Protein AF-A0A7S2IWX9-F1 (afdb_monomer)

Secondary structure (DSSP, 8-state):
--SS----HHHHHHHHHHHHHTTT-SEEEHHHHHHHHHHTTPSPTT--HHHHHHHHHHHHHHTTSSB---STTTTTEEES-HHHHHHHHHTTSS-TT-----HHHHHHHHHHHHHHHH-HHHHHHHHTSS-EEEHHHHHHHT-SHHHHTTHHHHHHHHHHTTS-EEPTT-TTEEE-GGGS----S-S-PPTTPPP--TT------------------

Foldseek 3Di:
DPDDDDDDPLLVQLLVVLLVVVVPDFKDFLVVSLVSS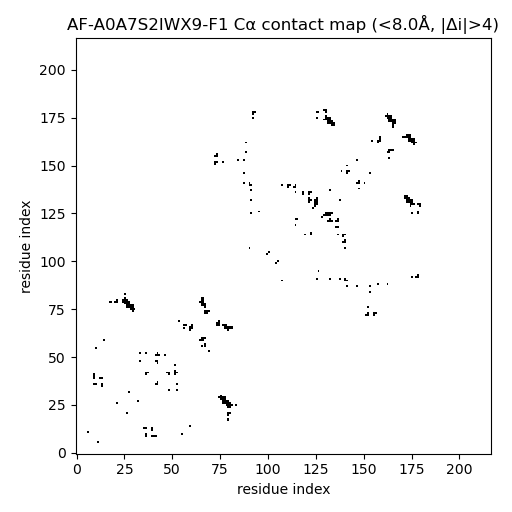VVSPDDDPPDDSVVVSVVSLVVCCVVVCWPADPDPQTNGMIGRHVVLLVLLLCLQQDQPPDPDDDPSVVLSVVLLVVCCVPPVPQSCCCAPNVVKHAQVSSCSSPVDPSCNVCVRNSVVVCCVVVQWDDDPPDPRITRGPSNPPPPPPPPDDPPPDDDPDVPDPPPDPDDDDDDPDDDDD

Sequence (217 aa):
PSMKQAVPLKWLRVHDELRARAQHANQVALEEVRELAMRHGLPHEGHTLDHELHAMLSFFHSLNAVLWYDTPALRHLVILNVQWVIDAATCFMRQFDLRQHSELYSRMATLDELAKRQHPAAWEALTRGTAILHSEVLDILWSADEFRHHKLELMGMMARFGLAIEVPLKPEEWLIPALLPASSIHSARPHGWPLHTADVPELRIFFFHTHLLLSHQ

Structure (mmCIF, N/CA/C/O backbone):
data_AF-A0A7S2IWX9-F1
#
_entry.id   AF-A0A7S2IWX9-F1
#
loop_
_atom_site.group_PDB
_atom_site.id
_atom_site.type_symbol
_atom_site.label_atom_id
_atom_site.label_alt_id
_atom_site.label_comp_id
_atom_site.label_asym_id
_atom_site.label_entity_id
_atom_site.label_seq_id
_atom_site.pdbx_PDB_ins_code
_atom_site.Cartn_x
_atom_site.Cartn_y
_atom_site.Cartn_z
_atom_site.occupancy
_atom_site.B_iso_or_equiv
_atom_site.auth_seq_id
_atom_site.auth_comp_id
_atom_site.auth_asym_id
_atom_site.auth_atom_id
_atom_site.pdbx_PDB_model_num
ATOM 1 N N . PRO A 1 1 ? 7.160 -10.253 23.501 1.00 47.94 1 PRO A N 1
ATOM 2 C CA . PRO A 1 1 ? 6.632 -10.245 24.888 1.00 47.94 1 PRO A CA 1
ATOM 3 C C . PRO A 1 1 ? 5.173 -9.742 24.917 1.00 47.94 1 PRO A C 1
ATOM 5 O O . PRO A 1 1 ? 4.955 -8.540 24.941 1.00 47.94 1 PRO A O 1
ATOM 8 N N . SER A 1 2 ? 4.177 -10.636 24.836 1.00 54.59 2 SER A N 1
ATOM 9 C CA . SER A 1 2 ? 2.748 -10.250 24.792 1.00 54.59 2 SER A CA 1
ATOM 10 C C . SER A 1 2 ? 1.836 -11.372 25.311 1.00 54.59 2 SER A C 1
ATOM 12 O O . SER A 1 2 ? 1.049 -11.956 24.580 1.00 54.59 2 SER A O 1
ATOM 14 N N . MET A 1 3 ? 1.997 -11.767 26.574 1.00 56.06 3 MET A N 1
ATOM 15 C CA . MET A 1 3 ? 1.122 -12.786 27.188 1.00 56.06 3 MET A CA 1
ATOM 16 C C . MET A 1 3 ? 0.551 -12.361 28.548 1.00 56.06 3 MET A C 1
ATOM 18 O O . MET A 1 3 ? -0.079 -13.164 29.224 1.00 56.06 3 MET A O 1
ATOM 22 N N . LYS A 1 4 ? 0.771 -11.106 28.974 1.00 62.78 4 LYS A N 1
ATOM 23 C CA . LYS A 1 4 ? 0.352 -10.608 30.301 1.00 62.78 4 LYS A CA 1
ATOM 24 C C . LYS A 1 4 ? -0.289 -9.213 30.302 1.00 62.78 4 LYS A C 1
ATOM 26 O O . LYS A 1 4 ? -0.531 -8.676 31.377 1.00 62.78 4 LYS A O 1
ATOM 31 N N . GLN A 1 5 ? -0.540 -8.603 29.144 1.00 68.56 5 GLN A N 1
ATOM 32 C CA . GLN A 1 5 ? -1.207 -7.298 29.098 1.00 68.56 5 GLN A CA 1
ATOM 33 C C . GLN A 1 5 ? -2.724 -7.478 29.079 1.00 68.56 5 GLN A C 1
ATOM 35 O O . GLN A 1 5 ? -3.258 -8.203 28.243 1.00 68.56 5 GLN A O 1
ATOM 40 N N . ALA A 1 6 ? -3.409 -6.808 30.005 1.00 77.19 6 ALA A N 1
ATOM 41 C CA . ALA A 1 6 ? -4.856 -6.681 29.966 1.00 77.19 6 ALA A CA 1
ATOM 42 C C . ALA A 1 6 ? -5.232 -5.775 28.786 1.00 77.19 6 ALA A C 1
ATOM 44 O O . ALA A 1 6 ? -4.877 -4.597 28.771 1.00 77.19 6 ALA A O 1
ATOM 45 N N . VAL A 1 7 ? -5.916 -6.337 27.789 1.00 83.56 7 VAL A N 1
ATOM 46 C CA . VAL A 1 7 ? -6.407 -5.591 26.624 1.00 83.56 7 VAL A CA 1
ATOM 47 C C . VAL A 1 7 ? -7.852 -5.166 26.889 1.00 83.56 7 VAL A C 1
ATOM 49 O O . VAL A 1 7 ? -8.657 -6.015 27.286 1.00 83.56 7 VAL A O 1
ATOM 52 N N . PRO A 1 8 ? -8.221 -3.889 26.678 1.00 89.25 8 PRO A N 1
ATOM 53 C CA . PRO A 1 8 ? -9.601 -3.448 26.840 1.00 89.25 8 PRO A CA 1
ATOM 54 C C . PRO A 1 8 ? -10.572 -4.255 25.967 1.00 89.25 8 PRO A C 1
ATOM 56 O O . PRO A 1 8 ? -10.359 -4.420 24.766 1.00 89.25 8 PRO A O 1
ATOM 59 N N . LEU A 1 9 ? -11.689 -4.712 26.545 1.00 89.50 9 LEU A N 1
ATOM 60 C CA . LEU A 1 9 ? -12.679 -5.527 25.825 1.00 89.50 9 LEU A CA 1
ATOM 61 C C . LEU A 1 9 ? -13.234 -4.812 24.580 1.00 89.50 9 LEU A C 1
ATOM 63 O O . LEU A 1 9 ? -13.502 -5.452 23.566 1.00 89.50 9 LEU A O 1
ATOM 67 N N . LYS A 1 10 ? -13.383 -3.480 24.634 1.00 93.31 10 LYS A N 1
ATOM 68 C CA . LYS A 1 10 ? -13.842 -2.685 23.485 1.00 93.31 10 LYS A CA 1
ATOM 69 C C . LYS A 1 10 ? -12.866 -2.759 22.308 1.00 93.31 10 LYS A C 1
ATOM 71 O O . LYS A 1 10 ? -13.317 -2.814 21.171 1.00 93.31 10 LYS A O 1
ATOM 76 N N . TRP A 1 11 ? -11.557 -2.830 22.570 1.00 95.44 11 TRP A N 1
ATOM 77 C CA . TRP A 1 11 ? -10.548 -2.983 21.518 1.00 95.44 11 TRP A CA 1
ATOM 78 C C . TRP A 1 11 ? -10.679 -4.347 20.846 1.00 95.44 11 TRP A C 1
ATOM 80 O O . TRP A 1 11 ? -10.676 -4.426 19.624 1.00 95.44 11 TRP A O 1
ATOM 90 N N . LEU A 1 12 ? -10.882 -5.414 21.625 1.00 93.88 12 LEU A N 1
ATOM 91 C CA . LEU A 1 12 ? -11.080 -6.758 21.070 1.00 93.88 12 LEU A CA 1
ATOM 92 C C . LEU A 1 12 ? -12.282 -6.815 20.117 1.00 93.88 12 LEU A C 1
ATOM 94 O O . LEU A 1 12 ? -12.167 -7.393 19.043 1.00 93.88 12 LEU A O 1
ATOM 98 N N . ARG A 1 13 ? -13.390 -6.136 20.449 1.00 95.50 13 ARG A N 1
ATOM 99 C CA . ARG A 1 13 ? -14.567 -6.042 19.564 1.00 95.50 13 ARG A CA 1
ATOM 100 C C . ARG A 1 13 ? -14.253 -5.351 18.237 1.00 95.50 13 ARG A C 1
ATOM 102 O O . ARG A 1 13 ? -14.653 -5.846 17.190 1.00 95.50 13 ARG A O 1
ATOM 109 N N . VAL A 1 14 ? -13.517 -4.237 18.277 1.00 96.94 14 VAL A N 1
ATOM 110 C CA . VAL A 1 14 ? -13.063 -3.548 17.057 1.00 96.94 14 VAL A CA 1
ATOM 111 C C . VAL A 1 14 ? -12.169 -4.467 16.228 1.00 96.94 14 VAL A C 1
ATOM 113 O O . VAL A 1 14 ? -12.354 -4.581 15.022 1.00 96.94 14 VAL A O 1
ATOM 116 N N . HIS A 1 15 ? -11.224 -5.150 16.869 1.00 96.00 15 HIS A N 1
ATOM 117 C CA . HIS A 1 15 ? -10.331 -6.089 16.202 1.00 96.00 15 HIS A CA 1
ATOM 118 C C . HIS A 1 15 ? -11.081 -7.253 15.541 1.00 96.00 15 HIS A C 1
ATOM 120 O O . HIS A 1 15 ? -10.743 -7.617 14.417 1.00 96.00 15 HIS A O 1
ATOM 126 N N . ASP A 1 16 ? -12.096 -7.819 16.195 1.00 95.56 16 ASP A N 1
ATOM 127 C CA . ASP A 1 16 ? -12.880 -8.914 15.620 1.00 95.56 16 ASP A CA 1
ATOM 128 C C . ASP A 1 16 ? -13.621 -8.464 14.352 1.00 95.56 16 ASP A C 1
ATOM 130 O O . ASP A 1 16 ? -13.639 -9.195 13.360 1.00 95.56 16 ASP A O 1
ATOM 134 N N . GLU A 1 17 ? -14.143 -7.233 14.325 1.00 96.31 17 GLU A N 1
ATOM 135 C CA . GLU A 1 17 ? -14.738 -6.673 13.109 1.00 96.31 17 GLU A CA 1
ATOM 136 C C . GLU A 1 17 ? -13.686 -6.362 12.032 1.00 96.31 17 GLU A C 1
ATOM 138 O O . GLU A 1 17 ? -13.899 -6.677 10.862 1.00 96.31 17 GLU A O 1
ATOM 143 N N . LEU A 1 18 ? -12.528 -5.796 12.390 1.00 96.81 18 LEU A N 1
ATOM 144 C CA . LEU A 1 18 ? -11.438 -5.580 11.428 1.00 96.81 18 LEU A CA 1
ATOM 145 C C . LEU A 1 18 ? -10.970 -6.905 10.812 1.00 96.81 18 LEU A C 1
ATOM 147 O O . LEU A 1 18 ? -10.757 -6.982 9.604 1.00 96.81 18 LEU A O 1
ATOM 151 N N . ARG A 1 19 ? -10.888 -7.971 11.613 1.00 95.44 19 ARG A N 1
ATOM 152 C CA . ARG A 1 19 ? -10.578 -9.324 11.140 1.00 95.44 19 ARG A CA 1
ATOM 153 C C . ARG A 1 19 ? -11.658 -9.864 10.204 1.00 95.44 19 ARG A C 1
ATOM 155 O O . ARG A 1 19 ? -11.318 -10.487 9.203 1.00 95.44 19 ARG A O 1
ATOM 162 N N . ALA A 1 20 ? -12.936 -9.640 10.504 1.00 95.81 20 ALA A N 1
ATOM 163 C CA . ALA A 1 20 ? -14.023 -10.029 9.610 1.00 95.81 20 ALA A CA 1
ATOM 164 C C . ALA A 1 20 ? -13.942 -9.272 8.272 1.00 95.81 20 ALA A C 1
ATOM 166 O O . ALA A 1 20 ? -14.043 -9.880 7.210 1.00 95.81 20 ALA A O 1
ATOM 167 N N . ARG A 1 21 ? -13.660 -7.962 8.302 1.00 95.62 21 ARG A N 1
ATOM 168 C CA . ARG A 1 21 ? -13.452 -7.149 7.091 1.00 95.62 21 ARG A CA 1
ATOM 169 C C . ARG A 1 21 ? -12.249 -7.609 6.269 1.00 95.62 21 ARG A C 1
ATOM 171 O O . ARG A 1 21 ? -12.329 -7.606 5.043 1.00 95.62 21 ARG A O 1
ATOM 178 N N . ALA A 1 22 ? -11.178 -8.065 6.920 1.00 94.38 22 ALA A N 1
ATOM 179 C CA . ALA A 1 22 ? -9.974 -8.571 6.258 1.00 94.38 22 ALA A CA 1
ATOM 180 C C . ALA A 1 22 ? -10.241 -9.770 5.324 1.00 94.38 22 ALA A C 1
ATOM 182 O O . ALA A 1 22 ? -9.420 -10.072 4.463 1.00 94.38 22 ALA A O 1
ATOM 183 N N . GLN A 1 23 ? -11.391 -10.446 5.459 1.00 93.50 23 GLN A N 1
ATOM 184 C CA . GLN A 1 23 ? -11.802 -11.526 4.555 1.00 93.50 23 GLN A CA 1
ATOM 185 C C . GLN A 1 23 ? -12.180 -11.029 3.151 1.00 93.50 23 GLN A C 1
ATOM 187 O O . GLN A 1 23 ? -12.185 -11.816 2.205 1.00 93.50 23 GLN A O 1
ATOM 192 N N . HIS A 1 24 ? -12.513 -9.743 3.009 1.00 93.62 24 HIS A N 1
ATOM 193 C CA . HIS A 1 24 ? -13.033 -9.163 1.765 1.00 93.62 24 HIS A CA 1
ATOM 194 C C . HIS A 1 24 ? -12.360 -7.846 1.364 1.00 93.62 24 HIS A C 1
ATOM 196 O O . HIS A 1 24 ? -12.576 -7.369 0.253 1.00 93.62 24 HIS A O 1
ATOM 202 N N . ALA A 1 25 ? -11.553 -7.255 2.244 1.00 94.25 25 ALA A N 1
ATOM 203 C CA . ALA A 1 25 ? -10.844 -6.011 1.997 1.00 94.25 25 ALA A CA 1
ATOM 204 C C . ALA A 1 25 ? -9.397 -6.108 2.485 1.00 94.25 25 ALA A C 1
ATOM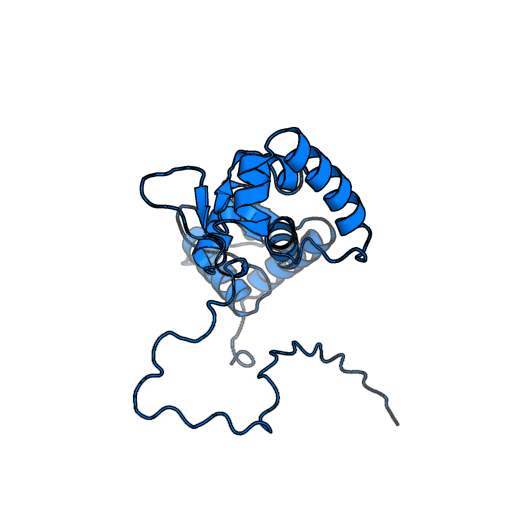 206 O O . ALA A 1 25 ? -9.120 -6.614 3.571 1.00 94.25 25 ALA A O 1
ATOM 207 N N . ASN A 1 26 ? -8.469 -5.567 1.696 1.00 95.75 26 ASN A N 1
ATOM 208 C CA . ASN A 1 26 ? -7.052 -5.537 2.059 1.00 95.75 26 ASN A CA 1
ATOM 209 C C . ASN A 1 26 ? -6.695 -4.364 2.981 1.00 95.75 26 ASN A C 1
ATOM 211 O O . ASN A 1 26 ? -5.699 -4.419 3.703 1.00 95.75 26 ASN A O 1
ATOM 215 N N . GLN A 1 27 ? -7.504 -3.309 2.959 1.00 95.81 27 GLN A N 1
ATOM 216 C CA . GLN A 1 27 ? -7.296 -2.067 3.691 1.00 95.81 27 GLN A CA 1
ATOM 217 C C . GLN A 1 27 ? -8.644 -1.432 4.043 1.00 95.81 27 GLN A C 1
ATOM 219 O O . GLN A 1 27 ? -9.659 -1.766 3.430 1.00 95.81 27 GLN A O 1
ATOM 224 N N . VAL A 1 28 ? -8.632 -0.521 5.010 1.00 96.69 28 VAL A N 1
ATOM 225 C CA . VAL A 1 28 ? -9.738 0.396 5.314 1.00 96.69 28 VAL A CA 1
ATOM 226 C C . VAL A 1 28 ? -9.197 1.796 5.594 1.00 96.69 28 VAL A C 1
ATOM 228 O O . VAL A 1 28 ? -8.060 1.958 6.059 1.00 96.69 28 VAL A O 1
ATOM 231 N N . ALA A 1 29 ? -10.026 2.815 5.373 1.00 96.62 29 ALA A N 1
ATOM 232 C CA . ALA A 1 29 ? -9.681 4.169 5.777 1.00 96.62 29 ALA A CA 1
ATOM 233 C C . ALA A 1 29 ? -9.683 4.299 7.309 1.00 96.62 29 ALA A C 1
ATOM 235 O O . ALA A 1 29 ? -10.501 3.693 8.006 1.00 96.62 29 ALA A O 1
ATOM 236 N N . LEU A 1 30 ? -8.805 5.148 7.851 1.00 97.06 30 LEU A N 1
ATOM 237 C CA . LEU A 1 30 ? -8.751 5.435 9.290 1.00 97.06 30 LEU A CA 1
ATOM 238 C C . LEU A 1 30 ? -10.105 5.923 9.827 1.00 97.06 30 LEU A C 1
ATOM 240 O O . LEU A 1 30 ? -10.478 5.584 10.949 1.00 97.06 30 LEU A O 1
ATOM 244 N N . GLU A 1 31 ? -10.847 6.688 9.027 1.00 97.25 31 GLU A N 1
ATOM 245 C CA . GLU A 1 31 ? -12.158 7.209 9.419 1.00 97.25 31 GLU A CA 1
ATOM 246 C C . GLU A 1 31 ? -13.196 6.092 9.594 1.00 97.25 31 GLU A C 1
ATOM 248 O O . GLU A 1 31 ? -13.962 6.103 10.552 1.00 97.25 31 GLU A O 1
ATOM 253 N N . GLU A 1 32 ? -13.149 5.040 8.775 1.00 97.12 32 GLU A N 1
ATOM 254 C CA . GLU A 1 32 ? -14.009 3.870 8.974 1.00 97.12 32 GLU A CA 1
ATOM 255 C C . GLU A 1 32 ? -13.666 3.131 10.274 1.00 97.12 32 GLU A C 1
ATOM 257 O O . GLU A 1 32 ? -14.551 2.621 10.969 1.00 97.12 32 GLU A O 1
ATOM 262 N N . VAL A 1 33 ? -12.376 3.078 10.634 1.00 97.56 33 VAL A N 1
AT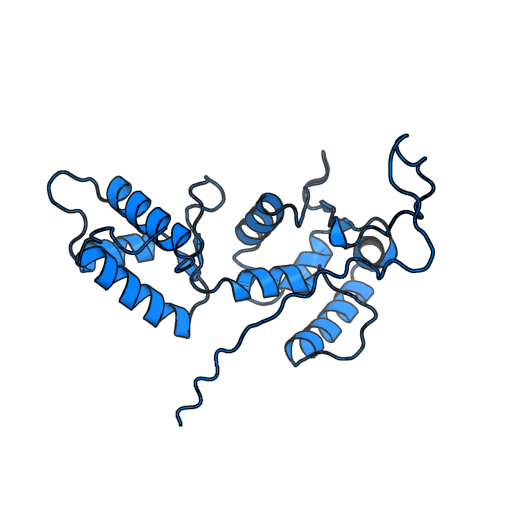OM 263 C CA . VAL A 1 33 ? -11.945 2.511 11.919 1.00 97.56 33 VAL A CA 1
ATOM 264 C C . VAL A 1 33 ? -12.417 3.383 13.079 1.00 97.56 33 VAL A C 1
ATOM 266 O O . VAL A 1 33 ? -12.849 2.851 14.102 1.00 97.56 33 VAL A O 1
ATOM 269 N N . ARG A 1 34 ? -12.388 4.711 12.923 1.00 97.75 34 ARG A N 1
ATOM 270 C CA . ARG A 1 34 ? -12.929 5.659 13.903 1.00 97.75 34 ARG A CA 1
ATOM 271 C C . ARG A 1 34 ? -14.421 5.421 14.132 1.00 97.75 34 ARG A C 1
ATOM 273 O O . ARG A 1 34 ? -14.840 5.270 15.279 1.00 97.75 34 ARG A O 1
ATOM 280 N N . GLU A 1 35 ? -15.212 5.336 13.068 1.00 97.44 35 GLU A N 1
ATOM 281 C CA . GLU A 1 35 ? -16.650 5.064 13.152 1.00 97.44 35 GLU A CA 1
ATOM 282 C C . GLU A 1 35 ? -16.931 3.709 13.816 1.00 97.44 35 GLU A C 1
ATOM 284 O O . GLU A 1 35 ? -17.774 3.598 14.709 1.00 97.44 35 GLU A O 1
ATOM 289 N N . LEU A 1 36 ? -16.189 2.665 13.433 1.00 96.69 36 LEU A N 1
ATOM 290 C CA . LEU A 1 36 ? -16.260 1.342 14.053 1.00 96.69 36 LEU A CA 1
ATOM 291 C C . LEU A 1 36 ? -15.934 1.391 15.554 1.00 96.69 36 LEU A C 1
ATOM 293 O O . LEU A 1 36 ? -16.658 0.811 16.365 1.00 96.69 36 LEU A O 1
ATOM 297 N N . ALA A 1 37 ? -14.875 2.103 15.933 1.00 96.44 37 ALA A N 1
ATOM 298 C CA . ALA A 1 37 ? -14.473 2.282 17.321 1.00 96.44 37 ALA A CA 1
ATOM 299 C C . ALA A 1 37 ? -15.585 2.947 18.146 1.00 96.44 37 ALA A C 1
ATOM 301 O O . ALA A 1 37 ? -15.940 2.453 19.223 1.00 96.44 37 ALA A O 1
ATOM 302 N N . MET A 1 38 ? -16.196 4.007 17.612 1.00 96.50 38 MET A N 1
ATOM 303 C CA . MET A 1 38 ? -17.331 4.685 18.242 1.00 96.50 38 MET A CA 1
ATOM 304 C C . MET A 1 38 ? -18.535 3.752 18.409 1.00 96.50 38 MET A C 1
ATOM 306 O O . MET A 1 38 ? -19.120 3.703 19.492 1.00 96.50 38 MET A O 1
ATOM 310 N N . ARG A 1 39 ? -18.868 2.941 17.392 1.00 96.44 39 ARG A N 1
ATOM 311 C CA . ARG A 1 39 ? -19.951 1.937 17.478 1.00 96.44 39 ARG A CA 1
ATOM 312 C C . ARG A 1 39 ? -19.728 0.917 18.599 1.00 96.44 39 ARG A C 1
ATOM 314 O O . ARG A 1 39 ? -20.692 0.449 19.199 1.00 96.44 39 ARG A O 1
ATOM 321 N N . HIS A 1 40 ? -18.474 0.598 18.920 1.00 95.38 40 HIS A N 1
ATOM 322 C CA . HIS A 1 40 ? -18.120 -0.298 20.026 1.00 95.38 40 HIS A CA 1
ATOM 323 C C . HIS A 1 40 ? -17.876 0.414 21.367 1.00 95.38 40 HIS A C 1
ATOM 325 O O . HIS A 1 40 ? -17.490 -0.234 22.347 1.00 95.38 40 HIS A O 1
ATOM 331 N N . GLY A 1 41 ? -18.175 1.714 21.444 1.00 93.38 41 GLY A N 1
ATOM 332 C CA . GLY A 1 41 ? -18.196 2.494 22.678 1.00 93.38 41 GLY A CA 1
ATOM 333 C C . GLY A 1 41 ? -16.857 3.116 23.064 1.00 93.38 41 GLY A C 1
ATOM 334 O O . GLY A 1 41 ? -16.630 3.325 24.256 1.00 93.38 41 GLY A O 1
ATOM 335 N N . LEU A 1 42 ? -15.959 3.352 22.106 1.00 92.81 42 LEU A N 1
ATOM 336 C CA . LEU A 1 42 ? -14.762 4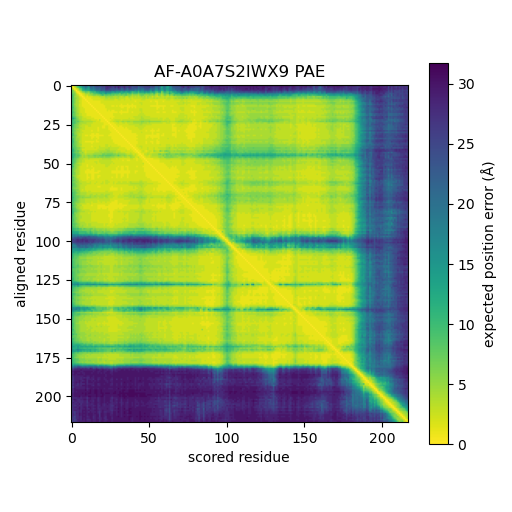.173 22.309 1.00 92.81 42 LEU A CA 1
ATOM 337 C C . LEU A 1 42 ? -15.099 5.670 22.152 1.00 92.81 42 LEU A C 1
ATOM 339 O O . LEU A 1 42 ? -15.968 6.008 21.345 1.00 92.81 42 LEU A O 1
ATOM 343 N N . PRO A 1 43 ? -14.407 6.573 22.869 1.00 94.31 43 PRO A N 1
ATOM 344 C CA . PRO A 1 43 ? -13.345 6.297 23.840 1.00 94.31 43 PRO A CA 1
ATOM 345 C C . PRO A 1 43 ? -13.876 5.833 25.211 1.00 94.31 43 PRO A C 1
ATOM 347 O O . PRO A 1 43 ? -15.065 5.932 25.514 1.00 94.31 43 PRO A O 1
ATOM 350 N N . HIS A 1 44 ? -12.994 5.311 26.060 1.00 90.44 44 HIS A N 1
ATOM 351 C CA . HIS A 1 44 ? -13.256 5.141 27.488 1.00 90.44 44 HIS A CA 1
ATOM 352 C C . HIS A 1 44 ? -13.264 6.495 28.209 1.00 90.44 44 HIS A C 1
ATOM 354 O O . HIS A 1 44 ? -12.691 7.481 27.742 1.00 90.44 44 HIS A O 1
ATOM 360 N N . GLU A 1 45 ? -13.922 6.534 29.369 1.00 89.00 45 GLU A N 1
ATOM 361 C CA . GLU A 1 45 ? -13.984 7.733 30.206 1.00 89.00 45 GLU A CA 1
ATOM 362 C C . GLU A 1 45 ? -12.576 8.260 30.516 1.00 89.00 45 GLU A C 1
ATOM 364 O O . GLU A 1 45 ? -11.677 7.498 30.866 1.00 89.00 45 GLU A O 1
ATOM 369 N N . GLY A 1 46 ? -12.385 9.573 30.366 1.00 89.06 46 GLY A N 1
ATOM 370 C CA . GLY A 1 46 ? -11.094 10.231 30.591 1.00 89.06 46 GLY A CA 1
ATOM 371 C C . GLY A 1 46 ? -10.128 10.214 29.400 1.00 89.06 46 GLY A C 1
ATOM 372 O O . GLY A 1 46 ? -9.069 10.831 29.494 1.00 89.06 46 GLY A O 1
ATOM 373 N N . HIS A 1 47 ? -10.484 9.586 28.274 1.00 91.31 47 HIS A N 1
ATOM 374 C CA . HIS A 1 47 ? -9.674 9.581 27.053 1.00 91.31 47 HIS A CA 1
ATOM 375 C C . HIS A 1 47 ? -10.368 10.298 25.891 1.00 91.31 47 HIS A C 1
ATOM 377 O O . HIS A 1 47 ? -11.593 10.340 25.791 1.00 91.31 47 HIS A O 1
ATOM 383 N N . THR A 1 48 ? -9.570 10.858 24.980 1.00 95.12 48 THR A N 1
ATOM 384 C CA . THR A 1 48 ? -10.070 11.320 23.680 1.00 95.12 48 THR A CA 1
ATOM 385 C C . THR A 1 48 ? -10.082 10.160 22.691 1.00 95.12 48 THR A C 1
ATOM 387 O O . THR A 1 48 ? -9.260 9.245 22.781 1.00 95.12 48 THR A O 1
ATOM 390 N N . LEU A 1 49 ? -10.993 10.214 21.716 1.00 94.81 49 LEU A N 1
ATOM 391 C CA . LEU A 1 49 ? -11.086 9.187 20.679 1.00 94.81 49 LEU A CA 1
ATOM 392 C C . LEU A 1 49 ? -9.774 9.047 19.902 1.00 94.81 49 LEU A C 1
ATOM 394 O O . LEU A 1 49 ? -9.333 7.930 19.678 1.00 94.81 49 LEU A O 1
ATOM 398 N N . ASP A 1 50 ? -9.126 10.157 19.545 1.00 94.56 50 ASP A N 1
ATOM 399 C CA . ASP A 1 50 ? -7.867 10.131 18.790 1.00 94.56 50 ASP A CA 1
ATOM 400 C C . ASP A 1 50 ? -6.733 9.459 19.564 1.00 94.56 50 ASP A C 1
ATOM 402 O O . ASP A 1 50 ? -6.011 8.630 19.011 1.00 94.56 50 ASP A O 1
ATOM 406 N N . HIS A 1 51 ? -6.591 9.788 20.852 1.00 94.94 51 HIS A N 1
ATOM 407 C CA . HIS A 1 51 ? -5.558 9.194 21.695 1.00 94.94 51 HIS A CA 1
ATOM 408 C C . HIS A 1 51 ? -5.761 7.685 21.819 1.00 94.94 51 HIS A C 1
ATOM 410 O O . HIS A 1 51 ? -4.817 6.905 21.688 1.00 94.94 51 HIS A O 1
ATOM 416 N N . GLU A 1 52 ? -7.003 7.267 22.053 1.00 95.62 52 GLU A N 1
ATOM 417 C CA . GLU A 1 52 ? -7.300 5.858 22.235 1.00 95.62 52 GLU A CA 1
ATOM 418 C C . GLU A 1 52 ? -7.242 5.064 20.925 1.00 95.62 52 GLU A C 1
ATOM 420 O O . GLU A 1 52 ? -6.734 3.944 20.910 1.00 95.62 52 GLU A O 1
ATOM 425 N N . LEU A 1 53 ? -7.680 5.656 19.813 1.00 96.69 53 LEU A N 1
ATOM 426 C CA . LEU A 1 53 ? -7.566 5.068 18.482 1.00 96.69 53 LEU A CA 1
ATOM 427 C C . LEU A 1 53 ? -6.095 4.856 18.103 1.00 96.69 53 LEU A C 1
ATOM 429 O O . LEU A 1 53 ? -5.736 3.770 17.647 1.00 96.69 53 LEU A O 1
ATOM 433 N N . HIS A 1 54 ? -5.234 5.847 18.358 1.00 96.38 54 HIS A N 1
ATOM 434 C CA . HIS A 1 54 ? -3.792 5.728 18.145 1.00 96.38 54 HIS A CA 1
ATOM 435 C C . HIS A 1 54 ? -3.185 4.603 18.996 1.00 96.38 54 HIS A C 1
ATOM 437 O O . HIS A 1 54 ? -2.433 3.774 18.478 1.00 96.38 54 HIS A O 1
ATOM 443 N N . ALA A 1 55 ? -3.519 4.538 20.290 1.00 95.38 55 ALA A N 1
ATOM 444 C CA . ALA A 1 55 ? -3.024 3.491 21.183 1.00 95.38 55 ALA A CA 1
ATOM 445 C C . ALA A 1 55 ? -3.480 2.089 20.736 1.00 95.38 55 ALA A C 1
ATOM 447 O O . ALA A 1 55 ? -2.669 1.163 20.682 1.00 95.38 55 ALA A O 1
ATOM 448 N N . MET A 1 56 ? -4.752 1.951 20.354 1.00 96.69 56 MET A N 1
ATOM 449 C CA . MET A 1 56 ? -5.337 0.699 19.875 1.00 96.69 56 MET A CA 1
ATOM 450 C C . MET A 1 56 ? -4.690 0.227 18.568 1.00 96.69 56 MET A C 1
ATOM 452 O O . MET A 1 56 ? -4.264 -0.923 18.476 1.00 96.69 56 MET A O 1
ATOM 456 N N . LEU A 1 57 ? -4.567 1.104 17.567 1.00 97.50 57 LEU A N 1
ATOM 457 C CA . LEU A 1 57 ? -3.948 0.754 16.286 1.00 97.50 57 LEU A CA 1
ATOM 458 C C . LEU A 1 57 ? -2.452 0.460 16.428 1.00 97.50 57 LEU A C 1
ATOM 460 O O . LEU A 1 57 ? -1.961 -0.482 15.810 1.00 97.50 57 LEU A O 1
ATOM 464 N N . SER A 1 58 ? -1.735 1.191 17.285 1.00 96.50 58 SER A N 1
ATOM 465 C CA . SER A 1 58 ? -0.328 0.899 17.598 1.00 96.50 58 SER A CA 1
ATOM 466 C C . SER A 1 58 ? -0.174 -0.470 18.259 1.00 96.50 58 SER A C 1
ATOM 468 O O . SER A 1 58 ? 0.738 -1.233 17.934 1.00 96.50 58 SER A O 1
ATOM 470 N N . PHE A 1 59 ? -1.093 -0.813 19.164 1.00 95.25 59 PHE A N 1
ATOM 471 C CA . PHE A 1 59 ? -1.126 -2.126 19.792 1.00 95.25 59 PHE A CA 1
ATOM 472 C C . PHE A 1 59 ? -1.390 -3.229 18.759 1.00 95.25 59 PHE A C 1
ATOM 474 O O . PHE A 1 59 ? -0.616 -4.181 18.684 1.00 95.25 59 PHE A O 1
ATOM 481 N N . PHE A 1 60 ? -2.402 -3.087 17.898 1.00 95.88 60 PHE A N 1
ATOM 482 C CA . PHE A 1 60 ? -2.679 -4.060 16.833 1.00 95.88 60 PHE A CA 1
ATOM 483 C C . PHE A 1 60 ? -1.527 -4.192 15.834 1.00 95.88 60 PHE A C 1
ATOM 485 O O . PHE A 1 60 ? -1.197 -5.314 15.446 1.00 95.88 60 PHE A O 1
ATOM 492 N N . HIS A 1 61 ? -0.863 -3.087 15.489 1.00 95.44 61 HIS A N 1
ATOM 493 C CA . HIS A 1 61 ? 0.352 -3.102 14.677 1.00 95.44 61 HIS A CA 1
ATOM 494 C C . HIS A 1 61 ? 1.447 -3.947 15.324 1.00 95.44 61 HIS A C 1
ATOM 496 O O . HIS A 1 61 ? 2.046 -4.795 14.672 1.00 95.44 61 HIS A O 1
ATOM 502 N N . SER A 1 62 ? 1.686 -3.772 16.626 1.00 94.44 62 SER A N 1
ATOM 503 C CA . SER A 1 62 ? 2.716 -4.530 17.352 1.00 94.44 62 SER A CA 1
ATOM 504 C C . SER A 1 62 ? 2.464 -6.044 17.381 1.00 94.44 62 SER A C 1
ATOM 506 O O . SER A 1 62 ? 3.394 -6.826 17.580 1.00 94.44 62 SER A O 1
ATOM 508 N N . LEU A 1 63 ? 1.210 -6.455 17.170 1.00 91.75 63 LEU A N 1
ATOM 509 C CA . LEU A 1 63 ? 0.786 -7.850 17.084 1.00 91.75 63 LEU A CA 1
ATOM 510 C C . LEU A 1 63 ? 0.718 -8.371 15.641 1.00 91.75 63 LEU A C 1
ATOM 512 O O . LEU A 1 63 ? 0.312 -9.514 15.445 1.00 91.75 63 LEU A O 1
ATOM 516 N N . ASN A 1 64 ? 1.080 -7.556 14.644 1.00 91.06 64 ASN A N 1
ATOM 517 C CA . ASN A 1 64 ? 0.870 -7.825 13.218 1.00 91.06 64 ASN A CA 1
ATOM 518 C C . ASN A 1 64 ? -0.602 -8.116 12.861 1.00 91.06 64 ASN A C 1
ATOM 520 O O . ASN A 1 64 ? -0.878 -8.799 11.878 1.00 91.06 64 ASN A O 1
ATOM 524 N N . ALA A 1 65 ? -1.554 -7.623 13.662 1.00 93.00 65 ALA A N 1
ATOM 525 C CA . ALA A 1 65 ? -2.982 -7.788 13.393 1.00 93.00 65 ALA A CA 1
ATOM 526 C C . ALA A 1 65 ? -3.479 -6.810 12.315 1.00 93.00 65 ALA A C 1
ATOM 528 O O . ALA A 1 65 ? -4.427 -7.109 11.599 1.00 93.00 65 ALA A O 1
ATOM 529 N N . VAL A 1 66 ? -2.827 -5.652 12.209 1.00 96.62 66 VAL A N 1
ATOM 530 C CA . VAL A 1 66 ? -2.974 -4.669 11.127 1.00 96.62 66 VAL A CA 1
ATOM 531 C C . VAL A 1 66 ? -1.600 -4.072 10.837 1.00 96.62 66 VAL A C 1
ATOM 533 O O . VAL A 1 66 ? -0.707 -4.151 11.679 1.00 96.62 66 VAL A O 1
ATOM 536 N N . LEU A 1 67 ? -1.431 -3.416 9.693 1.00 96.25 67 LEU A N 1
ATOM 537 C CA . LEU A 1 67 ? -0.278 -2.562 9.428 1.00 96.25 67 LEU A CA 1
ATOM 538 C C . LEU A 1 67 ? -0.751 -1.107 9.319 1.00 96.25 67 LEU A C 1
ATOM 540 O O . LEU A 1 67 ? -1.484 -0.734 8.407 1.00 96.25 67 LEU A O 1
ATOM 544 N N . TRP A 1 68 ? -0.341 -0.286 10.284 1.00 96.75 68 TRP A N 1
ATOM 545 C CA . TRP A 1 68 ? -0.683 1.137 10.361 1.00 96.75 68 TRP A CA 1
ATOM 546 C C . TRP A 1 68 ? 0.522 1.980 10.774 1.00 96.75 68 TRP A C 1
ATOM 548 O O . TRP A 1 68 ? 1.233 1.620 11.711 1.00 96.75 68 TRP A O 1
ATOM 558 N N . TYR A 1 69 ? 0.747 3.106 10.101 1.00 95.12 69 TYR A N 1
ATOM 559 C CA . TYR A 1 69 ? 1.837 4.023 10.418 1.00 95.12 69 TYR A CA 1
ATOM 560 C C . TYR A 1 69 ? 1.297 5.422 10.669 1.00 95.12 69 TYR A C 1
ATOM 562 O O . TYR A 1 69 ? 0.736 6.039 9.768 1.00 95.12 69 TYR A O 1
ATOM 570 N N . ASP A 1 70 ? 1.544 5.961 11.863 1.00 94.25 70 ASP A N 1
ATOM 571 C CA . ASP A 1 70 ? 1.217 7.353 12.165 1.00 94.25 70 ASP A CA 1
ATOM 572 C C . ASP A 1 70 ? 2.255 8.316 11.570 1.00 94.25 70 ASP A C 1
ATOM 574 O O . ASP A 1 70 ? 3.101 8.897 12.250 1.00 94.25 70 ASP A O 1
ATOM 578 N N . THR A 1 71 ? 2.196 8.477 10.252 1.00 91.62 71 THR A N 1
ATOM 579 C CA . THR A 1 71 ? 2.917 9.513 9.511 1.00 91.62 71 THR A CA 1
ATOM 580 C C . THR A 1 71 ? 1.926 10.276 8.636 1.00 91.62 71 THR A C 1
ATOM 582 O O . THR A 1 71 ? 0.908 9.704 8.247 1.00 91.62 71 THR A O 1
ATOM 585 N N . PRO A 1 72 ? 2.174 11.552 8.295 1.00 90.25 72 PRO A N 1
ATOM 586 C CA . PRO A 1 72 ? 1.249 12.324 7.462 1.00 90.25 72 PRO A CA 1
ATOM 587 C C . PRO A 1 72 ? 0.876 11.641 6.140 1.00 90.25 72 PRO A C 1
ATOM 589 O O . PRO A 1 72 ? -0.255 11.776 5.696 1.00 90.25 72 PRO A O 1
ATOM 592 N N . ALA A 1 73 ? 1.803 10.881 5.550 1.00 87.38 73 ALA A N 1
ATOM 593 C CA . ALA A 1 73 ? 1.598 10.205 4.273 1.00 87.38 73 ALA A CA 1
ATOM 594 C C . ALA A 1 73 ? 0.827 8.876 4.366 1.00 87.38 73 ALA A C 1
ATOM 596 O O . ALA A 1 73 ? 0.310 8.429 3.352 1.00 87.38 73 ALA A O 1
ATOM 597 N N . LEU A 1 74 ? 0.783 8.220 5.535 1.00 93.31 74 LEU A N 1
ATOM 598 C CA . LEU A 1 74 ? 0.250 6.851 5.667 1.00 93.31 74 LEU A CA 1
ATOM 599 C C . LEU A 1 74 ? -0.855 6.708 6.721 1.00 93.31 74 LEU A C 1
ATOM 601 O O . LEU A 1 74 ? -1.548 5.694 6.740 1.00 93.31 74 LEU A O 1
ATOM 605 N N . ARG A 1 75 ? -1.034 7.698 7.604 1.00 94.38 75 ARG A N 1
ATOM 606 C CA . ARG A 1 75 ? -1.920 7.594 8.778 1.00 94.38 75 ARG A CA 1
ATOM 607 C C . ARG A 1 75 ? -3.375 7.319 8.438 1.00 94.38 75 ARG A C 1
ATOM 609 O O . ARG A 1 75 ? -4.080 6.759 9.270 1.00 94.38 75 ARG A O 1
ATOM 616 N N . HIS A 1 76 ? -3.832 7.728 7.260 1.00 94.94 76 HIS A N 1
ATOM 617 C CA . HIS A 1 76 ? -5.216 7.565 6.824 1.00 94.94 76 HIS A CA 1
ATOM 618 C C . HIS A 1 76 ? -5.525 6.161 6.299 1.00 94.94 76 HIS A C 1
ATOM 620 O O . HIS A 1 76 ? -6.699 5.865 6.096 1.00 94.94 76 HIS A O 1
ATOM 626 N N . LEU A 1 77 ? -4.517 5.303 6.115 1.00 95.88 77 LEU A N 1
ATOM 627 C CA . LEU A 1 77 ? -4.666 3.948 5.593 1.00 95.88 77 LEU A CA 1
ATOM 628 C C . LEU A 1 77 ? -4.340 2.908 6.673 1.00 95.88 77 LEU A C 1
ATOM 630 O O . LEU A 1 77 ? -3.225 2.867 7.196 1.00 95.88 77 LEU A O 1
ATOM 634 N N . VAL A 1 78 ? -5.297 2.035 6.985 1.00 97.56 78 VAL A N 1
ATOM 635 C CA . VAL A 1 78 ? -5.091 0.879 7.867 1.00 97.56 78 VAL A CA 1
ATOM 636 C C . VAL A 1 78 ? -5.115 -0.378 7.010 1.00 97.56 78 VAL A C 1
ATOM 638 O O . VAL A 1 78 ? -6.153 -0.754 6.469 1.00 97.56 78 VAL A O 1
ATOM 641 N N . ILE A 1 79 ? -3.976 -1.051 6.884 1.00 97.25 79 ILE A N 1
ATOM 642 C CA . ILE A 1 79 ? -3.892 -2.298 6.123 1.00 97.25 79 ILE A CA 1
ATOM 643 C C . ILE A 1 79 ? -4.313 -3.463 7.005 1.00 97.25 79 ILE A C 1
ATOM 645 O O . ILE A 1 79 ? -3.775 -3.668 8.093 1.00 97.25 79 ILE A O 1
ATOM 649 N N . LEU A 1 80 ? -5.245 -4.254 6.489 1.00 97.19 80 LEU A N 1
ATOM 650 C CA . LEU A 1 80 ? -5.760 -5.461 7.123 1.00 97.19 80 LEU A CA 1
ATOM 651 C C . LEU A 1 80 ? -5.037 -6.717 6.629 1.00 97.19 80 LEU A C 1
ATOM 653 O O . LEU A 1 80 ? -4.912 -7.688 7.369 1.00 97.19 80 LEU A O 1
ATOM 657 N N . ASN A 1 81 ? -4.539 -6.689 5.390 1.00 94.94 81 ASN A N 1
ATOM 658 C CA . ASN A 1 81 ? -3.831 -7.799 4.770 1.00 94.94 81 ASN A CA 1
ATOM 659 C C . ASN A 1 81 ? -2.450 -7.359 4.268 1.00 94.94 81 ASN A C 1
ATOM 661 O O . ASN A 1 81 ? -2.334 -6.678 3.251 1.00 94.94 81 ASN A O 1
ATOM 665 N N . VAL A 1 82 ? -1.386 -7.784 4.953 1.00 92.50 82 VAL A N 1
ATOM 666 C CA . VAL A 1 82 ? -0.005 -7.457 4.559 1.00 92.50 82 VAL A CA 1
ATOM 667 C C . VAL A 1 82 ? 0.383 -8.052 3.201 1.00 92.50 82 VAL A C 1
ATOM 669 O O . VAL A 1 82 ? 1.212 -7.469 2.502 1.00 92.50 82 VAL A O 1
ATOM 672 N N . GLN A 1 83 ? -0.242 -9.163 2.787 1.00 91.38 83 GLN A N 1
ATOM 673 C CA . GLN A 1 83 ? 0.035 -9.788 1.493 1.00 91.38 83 GLN A CA 1
ATOM 674 C C . GLN A 1 83 ? -0.258 -8.830 0.335 1.00 91.38 83 GLN A C 1
ATOM 676 O O . GLN A 1 83 ? 0.493 -8.803 -0.626 1.00 91.38 83 GLN A O 1
ATOM 681 N N . TRP A 1 84 ? -1.253 -7.950 0.475 1.00 93.81 84 TRP A N 1
ATOM 682 C CA . TRP A 1 84 ? -1.572 -6.936 -0.532 1.00 93.81 84 TRP A CA 1
ATOM 683 C C . TRP A 1 84 ? -0.415 -5.959 -0.797 1.00 93.81 84 TRP A C 1
ATOM 685 O O . TRP A 1 84 ? -0.158 -5.598 -1.943 1.00 93.81 84 TRP A O 1
ATOM 695 N N . VAL A 1 85 ? 0.343 -5.579 0.238 1.00 94.19 85 VAL A N 1
ATOM 696 C CA . VAL A 1 85 ? 1.550 -4.744 0.080 1.00 94.19 85 VAL A CA 1
ATOM 697 C C . VAL A 1 85 ? 2.665 -5.531 -0.606 1.00 94.19 85 VAL A C 1
ATOM 699 O O . VAL A 1 85 ? 3.365 -5.000 -1.466 1.00 94.19 85 VAL A O 1
ATOM 702 N N . ILE A 1 86 ? 2.824 -6.806 -0.243 1.00 92.12 86 ILE A N 1
ATOM 703 C CA . ILE A 1 86 ? 3.820 -7.700 -0.849 1.00 92.12 86 ILE A CA 1
ATOM 704 C C . ILE A 1 86 ? 3.513 -7.906 -2.336 1.00 92.12 86 ILE A C 1
ATOM 706 O O . ILE A 1 86 ? 4.420 -7.836 -3.165 1.00 92.12 86 ILE A O 1
ATOM 710 N N . ASP A 1 87 ? 2.247 -8.106 -2.686 1.00 91.69 87 ASP A N 1
ATOM 711 C CA . ASP A 1 87 ? 1.794 -8.276 -4.065 1.00 91.69 87 ASP A CA 1
ATOM 712 C C . ASP A 1 87 ? 2.058 -7.004 -4.883 1.00 91.69 87 ASP A C 1
ATOM 714 O O . ASP A 1 87 ? 2.598 -7.079 -5.991 1.00 91.69 87 ASP A O 1
ATOM 718 N N . ALA A 1 88 ? 1.786 -5.827 -4.305 1.00 93.69 88 ALA A N 1
ATOM 719 C CA . ALA A 1 88 ? 2.099 -4.543 -4.926 1.00 93.69 88 ALA A CA 1
ATOM 720 C C . ALA A 1 88 ? 3.603 -4.398 -5.217 1.00 93.69 88 ALA A C 1
ATOM 722 O O . ALA A 1 88 ? 3.979 -4.030 -6.333 1.00 93.69 88 ALA A O 1
ATOM 723 N N . ALA A 1 89 ? 4.467 -4.731 -4.250 1.00 93.62 89 ALA A N 1
ATOM 724 C CA . ALA A 1 89 ? 5.920 -4.701 -4.428 1.00 93.62 89 ALA A CA 1
ATOM 725 C C . ALA A 1 89 ? 6.383 -5.700 -5.501 1.00 93.62 89 ALA A C 1
ATOM 727 O O . ALA A 1 89 ? 7.187 -5.367 -6.370 1.00 93.62 89 ALA A O 1
ATOM 728 N N . THR A 1 90 ? 5.836 -6.918 -5.481 1.00 90.94 90 THR A N 1
ATOM 729 C CA . THR A 1 90 ? 6.217 -8.016 -6.385 1.00 90.94 90 THR A CA 1
ATOM 730 C C . THR A 1 90 ? 5.938 -7.690 -7.854 1.00 90.94 90 THR A C 1
ATOM 732 O O . THR A 1 90 ? 6.596 -8.240 -8.736 1.00 90.94 90 THR A O 1
ATOM 735 N N . CYS A 1 91 ? 5.030 -6.752 -8.146 1.00 91.44 91 CYS A N 1
ATOM 736 C CA . CYS A 1 91 ? 4.780 -6.280 -9.511 1.00 91.44 91 CYS A CA 1
ATOM 737 C C . CYS A 1 91 ? 6.066 -5.784 -10.201 1.00 91.44 91 CYS A C 1
ATOM 739 O O . CYS A 1 91 ? 6.290 -6.098 -11.374 1.00 91.44 91 CYS A O 1
ATOM 741 N N . PHE A 1 92 ? 6.935 -5.075 -9.468 1.00 91.81 92 PHE A N 1
ATOM 742 C CA . PHE A 1 92 ? 8.194 -4.525 -9.986 1.00 91.81 92 PHE A CA 1
ATOM 743 C C . PHE A 1 92 ? 9.454 -5.104 -9.318 1.00 91.81 92 PHE A C 1
ATOM 745 O O . PHE A 1 92 ? 10.519 -5.047 -9.916 1.00 91.81 92 PHE A O 1
ATOM 752 N N . MET A 1 93 ? 9.372 -5.700 -8.126 1.00 89.94 93 MET A N 1
ATOM 753 C CA . MET A 1 93 ? 10.493 -6.362 -7.442 1.00 89.94 93 MET A CA 1
ATOM 754 C C . MET A 1 93 ? 10.466 -7.875 -7.646 1.00 89.94 93 MET A C 1
ATOM 756 O O . MET A 1 93 ? 10.091 -8.635 -6.752 1.00 89.94 93 MET A O 1
ATOM 760 N N . ARG A 1 94 ? 10.873 -8.335 -8.829 1.00 88.00 94 ARG A N 1
ATOM 761 C CA . ARG A 1 94 ? 10.902 -9.768 -9.151 1.00 88.00 94 ARG A CA 1
ATOM 762 C C . ARG A 1 94 ? 11.950 -10.110 -10.199 1.00 88.00 94 ARG A C 1
ATOM 764 O O . ARG A 1 94 ? 12.499 -9.240 -10.864 1.00 88.00 94 ARG A O 1
ATOM 771 N N . GLN A 1 95 ? 12.197 -11.407 -10.367 1.00 82.38 95 GLN A N 1
ATOM 772 C CA . GLN A 1 95 ? 12.998 -11.912 -11.478 1.00 82.38 95 GLN A CA 1
ATOM 773 C C . GLN A 1 95 ? 12.144 -11.945 -12.749 1.00 82.38 95 GLN A C 1
ATOM 775 O O . GLN A 1 95 ? 11.228 -12.757 -12.871 1.00 82.38 95 GLN A O 1
ATOM 780 N N . PHE A 1 96 ? 12.453 -11.060 -13.693 1.00 81.81 96 PHE A N 1
ATOM 781 C CA . PHE A 1 96 ? 11.688 -10.898 -14.934 1.00 81.81 96 PHE A CA 1
ATOM 782 C C . PHE A 1 96 ? 11.912 -12.029 -15.954 1.00 81.81 96 PHE A C 1
ATOM 784 O O . PHE A 1 96 ? 11.102 -12.200 -16.863 1.00 81.81 96 PHE A O 1
ATOM 791 N N . ASP A 1 97 ? 12.976 -12.823 -15.790 1.00 72.94 97 ASP A N 1
ATOM 792 C CA . ASP A 1 97 ? 13.330 -13.926 -16.696 1.00 72.94 97 ASP A CA 1
ATOM 793 C C . ASP A 1 97 ? 12.677 -15.271 -16.318 1.00 72.94 97 ASP A C 1
ATOM 795 O O . ASP A 1 97 ? 12.718 -16.230 -17.098 1.00 72.94 97 ASP A O 1
ATOM 799 N N . LEU A 1 98 ? 12.054 -15.369 -15.135 1.00 67.44 98 LEU A N 1
ATOM 800 C CA . LEU A 1 98 ? 11.379 -16.591 -14.698 1.00 67.44 98 LEU A CA 1
ATOM 801 C C . LEU A 1 98 ? 10.038 -16.754 -15.425 1.00 67.44 98 LEU A C 1
ATOM 803 O O . LEU A 1 98 ? 9.099 -15.987 -15.233 1.00 67.44 98 LEU A O 1
ATOM 807 N N . ARG A 1 99 ? 9.937 -17.800 -16.255 1.00 55.69 99 ARG A N 1
ATOM 808 C CA . ARG A 1 99 ? 8.769 -18.075 -17.115 1.00 55.69 99 ARG A CA 1
ATOM 809 C C . ARG A 1 99 ? 7.585 -18.760 -16.417 1.00 55.69 99 ARG A C 1
ATOM 811 O O . ARG A 1 99 ? 6.573 -18.989 -17.071 1.00 55.69 99 ARG A O 1
ATOM 818 N N . GLN A 1 100 ? 7.697 -19.148 -15.147 1.00 52.22 100 GLN A N 1
ATOM 819 C CA . GLN A 1 100 ? 6.692 -19.989 -14.484 1.00 52.22 100 GLN A CA 1
ATOM 820 C C . GLN A 1 100 ? 6.282 -19.439 -13.130 1.00 52.22 100 GLN A C 1
ATOM 822 O O . GLN A 1 100 ? 6.925 -19.795 -12.159 1.00 52.22 100 GLN A O 1
ATOM 827 N N . HIS A 1 101 ? 5.187 -18.692 -13.021 1.00 51.28 101 HIS A N 1
ATOM 828 C CA . HIS A 1 101 ? 4.538 -18.462 -11.725 1.00 51.28 101 HIS A CA 1
ATOM 829 C C . HIS A 1 101 ? 3.020 -18.255 -11.932 1.00 51.28 101 HIS A C 1
ATOM 831 O O . HIS A 1 101 ? 2.578 -18.118 -13.068 1.00 51.28 101 HIS A O 1
ATOM 837 N N . SER A 1 102 ? 2.246 -18.336 -10.844 1.00 51.97 102 SER A N 1
ATOM 838 C CA . SER A 1 102 ? 0.771 -18.416 -10.707 1.00 51.97 102 SER A CA 1
ATOM 839 C C . SER A 1 102 ? -0.091 -17.452 -11.559 1.00 51.97 102 SER A C 1
ATOM 841 O O . SER A 1 102 ? 0.416 -16.614 -12.291 1.00 51.97 102 SER A O 1
ATOM 843 N N . GLU A 1 103 ? -1.426 -17.523 -11.455 1.00 57.88 103 GLU A N 1
ATOM 844 C CA . GLU A 1 103 ? -2.378 -16.647 -12.180 1.00 57.88 103 GLU A CA 1
ATOM 845 C C . GLU A 1 103 ? -2.029 -15.141 -12.119 1.00 57.88 103 GLU A C 1
ATOM 847 O O . GLU A 1 103 ? -2.146 -14.438 -13.127 1.00 57.88 103 GLU A O 1
ATOM 852 N N . LEU A 1 104 ? -1.497 -14.662 -10.984 1.00 55.84 104 LEU A N 1
ATOM 853 C CA . LEU A 1 104 ? -0.967 -13.298 -10.818 1.00 55.84 104 LEU A CA 1
ATOM 854 C C . LEU A 1 104 ? 0.123 -12.960 -11.853 1.00 55.84 104 LEU A C 1
ATOM 856 O O . LEU A 1 104 ? 0.141 -11.862 -12.407 1.00 55.84 104 LEU A O 1
ATOM 860 N N . TYR A 1 105 ? 0.995 -13.914 -12.181 1.00 63.44 105 TYR A N 1
ATOM 861 C CA . TYR A 1 105 ? 2.042 -13.736 -13.186 1.00 63.44 105 TYR A CA 1
ATOM 862 C C . TYR A 1 105 ? 1.523 -13.807 -14.621 1.00 63.44 105 TYR A C 1
ATOM 864 O O . TYR A 1 105 ? 2.099 -13.158 -15.491 1.00 63.44 105 TYR A O 1
ATOM 872 N N . SER A 1 106 ? 0.421 -14.516 -14.885 1.00 68.12 106 SER A N 1
ATOM 873 C CA . SER A 1 106 ? -0.223 -14.463 -16.206 1.00 68.12 106 SER A CA 1
ATOM 874 C C . SER A 1 106 ? -0.740 -13.054 -16.507 1.00 68.12 106 SER A C 1
ATOM 876 O O . SER A 1 106 ? -0.580 -12.552 -17.622 1.00 68.12 106 SER A O 1
ATOM 878 N N . ARG A 1 107 ? -1.322 -12.382 -15.504 1.00 74.94 107 ARG A N 1
ATOM 879 C CA . ARG A 1 107 ? -1.695 -10.967 -15.615 1.00 74.94 107 ARG A CA 1
ATOM 880 C C . ARG A 1 107 ? -0.461 -10.091 -15.805 1.00 74.94 107 ARG A C 1
ATOM 882 O O . ARG A 1 107 ? -0.448 -9.261 -16.713 1.00 74.94 107 ARG A O 1
ATOM 889 N N . MET A 1 108 ? 0.582 -10.310 -15.003 1.00 84.94 108 MET A N 1
ATOM 890 C CA . MET A 1 108 ? 1.829 -9.559 -15.142 1.00 84.94 108 MET A CA 1
ATOM 891 C C . MET A 1 108 ? 2.454 -9.712 -16.526 1.00 84.94 108 MET A C 1
ATOM 893 O O . MET A 1 108 ? 2.890 -8.716 -17.072 1.00 84.94 108 MET A O 1
ATOM 897 N N . ALA A 1 109 ? 2.420 -10.891 -17.153 1.00 84.06 109 ALA A N 1
ATOM 898 C CA . ALA A 1 109 ? 2.954 -11.069 -18.504 1.00 84.06 109 ALA A CA 1
ATOM 899 C C . ALA A 1 109 ? 2.303 -10.111 -19.518 1.00 84.06 109 ALA A C 1
ATOM 901 O O . ALA A 1 109 ? 2.983 -9.549 -20.373 1.00 84.06 109 ALA A O 1
ATOM 902 N N . THR A 1 110 ? 0.993 -9.873 -19.394 1.00 88.69 110 THR A N 1
ATOM 903 C CA . THR A 1 110 ? 0.281 -8.920 -20.259 1.00 88.69 110 THR A CA 1
ATOM 904 C C . THR A 1 110 ? 0.713 -7.480 -19.983 1.00 88.69 110 THR A C 1
ATOM 906 O O . THR A 1 110 ? 0.938 -6.716 -20.922 1.00 88.69 110 THR A O 1
ATOM 909 N N . LEU A 1 111 ? 0.855 -7.107 -18.709 1.00 91.81 111 LEU A N 1
ATOM 910 C CA . LEU A 1 111 ? 1.286 -5.764 -18.314 1.00 91.81 111 LEU A CA 1
ATOM 911 C C . LEU A 1 111 ? 2.757 -5.505 -18.663 1.00 91.81 111 LEU A C 1
ATOM 913 O O . LEU A 1 111 ? 3.084 -4.413 -19.111 1.00 91.81 111 LEU A O 1
ATOM 917 N N . ASP A 1 112 ? 3.616 -6.514 -18.550 1.00 91.69 112 ASP A N 1
ATOM 918 C CA . ASP A 1 112 ? 5.026 -6.462 -18.935 1.00 91.69 112 ASP A CA 1
ATOM 919 C C . ASP A 1 112 ? 5.161 -6.217 -20.435 1.00 91.69 112 ASP A C 1
ATOM 921 O O . ASP A 1 112 ? 5.923 -5.353 -20.862 1.00 91.69 112 ASP A O 1
ATOM 925 N N . GLU A 1 113 ? 4.399 -6.945 -21.256 1.00 91.56 113 GLU A N 1
ATOM 926 C CA . GLU A 1 113 ? 4.372 -6.714 -22.700 1.00 91.56 113 GLU A CA 1
ATOM 927 C C . GLU A 1 113 ? 3.820 -5.329 -23.048 1.00 91.56 113 GLU A C 1
ATOM 929 O O . GLU A 1 113 ? 4.322 -4.682 -23.970 1.00 91.56 113 GLU A O 1
ATOM 934 N N . LEU A 1 114 ? 2.829 -4.835 -22.302 1.00 94.69 114 LEU A N 1
ATOM 935 C CA . LEU A 1 114 ? 2.310 -3.484 -22.487 1.00 94.69 114 LEU A CA 1
ATOM 936 C C . LEU A 1 114 ? 3.363 -2.421 -22.136 1.00 94.69 114 LEU A C 1
ATOM 938 O O . LEU A 1 114 ? 3.603 -1.523 -22.943 1.00 94.69 114 LEU A O 1
ATOM 942 N N . ALA A 1 115 ? 4.040 -2.561 -20.995 1.00 95.94 115 ALA A N 1
ATOM 943 C CA . ALA A 1 115 ? 5.095 -1.658 -20.544 1.00 95.94 115 ALA A CA 1
ATOM 944 C C . ALA A 1 115 ? 6.294 -1.657 -21.502 1.00 95.94 115 ALA A C 1
ATOM 946 O O . ALA A 1 115 ? 6.769 -0.590 -21.882 1.00 95.94 115 ALA A O 1
ATOM 947 N N . LYS A 1 116 ? 6.725 -2.832 -21.985 1.00 95.31 116 LYS A N 1
ATOM 948 C CA . LYS A 1 116 ? 7.771 -2.959 -23.016 1.00 95.31 116 LYS A CA 1
ATOM 949 C C . LYS A 1 116 ? 7.409 -2.234 -24.309 1.00 95.31 116 LYS A C 1
ATOM 951 O O . LYS A 1 116 ? 8.279 -1.632 -24.931 1.00 95.31 116 LYS A O 1
ATOM 956 N N . ARG A 1 117 ? 6.146 -2.322 -24.741 1.00 96.81 117 ARG A N 1
ATOM 957 C CA . ARG A 1 117 ? 5.674 -1.700 -25.988 1.00 96.81 117 ARG A CA 1
ATOM 958 C C . ARG A 1 117 ? 5.523 -0.189 -25.863 1.00 96.81 117 ARG A C 1
ATOM 960 O O . ARG A 1 117 ? 5.868 0.516 -26.804 1.00 96.81 117 ARG A O 1
ATOM 967 N N . GLN A 1 118 ? 4.981 0.292 -24.745 1.00 97.81 118 GLN A N 1
ATOM 968 C CA . GLN A 1 118 ? 4.683 1.713 -24.553 1.00 97.81 118 GLN A CA 1
ATOM 969 C C . GLN A 1 118 ? 5.901 2.506 -24.063 1.00 97.81 118 GLN A C 1
ATOM 971 O O . GLN A 1 118 ? 6.147 3.601 -24.558 1.00 97.81 118 GLN A O 1
ATOM 976 N N . HIS A 1 119 ? 6.694 1.936 -23.152 1.00 97.69 119 HIS A N 1
ATOM 977 C CA . HIS A 1 119 ? 7.818 2.607 -22.493 1.00 97.69 119 HIS A CA 1
ATOM 978 C C . HIS A 1 119 ? 9.083 1.722 -22.493 1.00 97.69 119 HIS A C 1
ATOM 980 O O . HIS A 1 119 ? 9.589 1.356 -21.428 1.00 97.69 119 HIS A O 1
ATOM 986 N N . PRO A 1 120 ? 9.640 1.367 -23.671 1.00 96.50 120 PRO A N 1
ATOM 987 C CA . PRO A 1 120 ? 10.746 0.410 -23.780 1.00 96.50 120 PRO A CA 1
ATOM 988 C C . PRO A 1 120 ? 11.998 0.822 -22.993 1.00 96.50 120 PRO A C 1
ATOM 990 O O . PRO A 1 120 ? 12.608 -0.021 -22.337 1.00 96.50 120 PRO A O 1
ATOM 993 N N . ALA A 1 121 ? 12.359 2.110 -23.014 1.00 96.38 121 ALA A N 1
ATOM 994 C CA . ALA A 1 121 ? 13.532 2.620 -22.301 1.00 96.38 121 ALA A CA 1
ATOM 995 C C . ALA A 1 121 ? 13.356 2.563 -20.773 1.00 96.38 121 ALA A C 1
ATOM 997 O O . ALA A 1 121 ? 14.260 2.133 -20.060 1.00 96.38 121 ALA A O 1
ATOM 998 N N . ALA A 1 122 ? 12.177 2.939 -20.268 1.00 96.69 122 ALA A N 1
ATOM 999 C CA . ALA A 1 122 ? 11.867 2.870 -18.841 1.00 96.69 122 ALA A CA 1
ATOM 1000 C C . ALA A 1 122 ? 11.773 1.417 -18.344 1.00 96.69 122 ALA A C 1
ATOM 1002 O O . ALA A 1 122 ? 12.233 1.096 -17.249 1.00 96.69 122 ALA A O 1
ATOM 1003 N N . TRP A 1 123 ? 11.228 0.516 -19.166 1.00 96.25 123 TRP A N 1
ATOM 1004 C CA . TRP A 1 123 ? 11.220 -0.917 -18.878 1.00 96.25 123 TRP A CA 1
ATOM 1005 C C . TRP A 1 123 ? 12.639 -1.500 -18.810 1.00 96.25 123 TRP A C 1
ATOM 1007 O O . TRP A 1 123 ? 12.958 -2.301 -17.927 1.00 96.25 123 TRP A O 1
ATOM 1017 N N . GLU A 1 124 ? 13.515 -1.106 -19.735 1.00 94.75 124 GLU A N 1
ATOM 1018 C CA . GLU A 1 124 ? 14.917 -1.520 -19.717 1.00 94.75 124 GLU A CA 1
ATOM 1019 C C . GLU A 1 124 ? 15.644 -0.999 -18.470 1.00 94.75 124 GLU A C 1
ATOM 1021 O O . GLU A 1 124 ? 16.331 -1.781 -17.810 1.00 94.75 124 GLU A O 1
ATOM 1026 N N . ALA A 1 125 ? 15.436 0.272 -18.105 1.00 94.94 125 ALA A N 1
ATOM 1027 C CA . ALA A 1 125 ? 16.002 0.879 -16.900 1.00 94.94 125 ALA A CA 1
ATOM 1028 C C . ALA A 1 125 ? 15.646 0.100 -15.623 1.00 94.94 125 ALA A C 1
ATOM 1030 O O . ALA A 1 125 ? 16.519 -0.098 -14.777 1.00 94.94 125 ALA A O 1
ATOM 1031 N N . LEU A 1 126 ? 14.412 -0.399 -15.516 1.00 94.88 126 LEU A N 1
ATOM 1032 C CA . LEU A 1 126 ? 13.965 -1.214 -14.387 1.00 94.88 126 LEU A CA 1
ATOM 1033 C C . LEU A 1 126 ? 14.587 -2.619 -14.386 1.00 94.88 126 LEU A C 1
ATOM 1035 O O . LEU A 1 126 ? 15.044 -3.088 -13.348 1.00 94.88 126 LEU A O 1
ATOM 1039 N N . THR A 1 127 ? 14.569 -3.308 -15.530 1.00 91.31 127 THR A N 1
ATOM 1040 C CA . THR A 1 127 ? 14.797 -4.766 -15.581 1.00 91.31 127 THR A CA 1
ATOM 1041 C C . THR A 1 127 ? 16.243 -5.189 -15.812 1.00 91.31 127 THR A C 1
ATOM 1043 O O . THR A 1 127 ? 16.664 -6.225 -15.302 1.00 91.31 127 THR A O 1
ATOM 1046 N N . ARG A 1 128 ? 16.997 -4.432 -16.614 1.00 84.81 128 ARG A N 1
ATOM 1047 C CA . ARG A 1 128 ? 18.378 -4.769 -17.012 1.00 84.81 128 ARG A CA 1
ATOM 1048 C C . ARG A 1 128 ? 19.366 -3.623 -16.825 1.00 84.81 128 ARG A C 1
ATOM 1050 O O . ARG A 1 128 ? 20.570 -3.847 -16.896 1.00 84.81 128 ARG A O 1
ATOM 1057 N N . GLY A 1 129 ? 18.858 -2.407 -16.662 1.00 83.56 129 GLY A N 1
ATOM 1058 C CA . GLY A 1 129 ? 19.646 -1.189 -16.587 1.00 83.56 129 GLY A CA 1
ATOM 1059 C C . GLY A 1 129 ? 19.965 -0.777 -15.155 1.00 83.56 129 GLY A C 1
ATOM 1060 O O . GLY A 1 129 ? 20.584 -1.503 -14.384 1.00 83.56 129 GLY A O 1
ATOM 1061 N N . THR A 1 130 ? 19.573 0.447 -14.822 1.00 89.69 130 THR A N 1
ATOM 1062 C CA . THR A 1 130 ? 19.950 1.176 -13.605 1.00 89.69 130 THR A CA 1
ATOM 1063 C C . THR A 1 130 ? 19.111 0.833 -12.372 1.00 89.69 130 THR A C 1
ATOM 1065 O O . THR A 1 130 ? 19.267 1.494 -11.347 1.00 89.69 130 THR A O 1
ATOM 1068 N N . ALA A 1 131 ? 18.232 -0.171 -12.456 1.00 94.69 131 ALA A N 1
ATOM 1069 C CA . ALA A 1 131 ? 17.251 -0.520 -11.427 1.00 9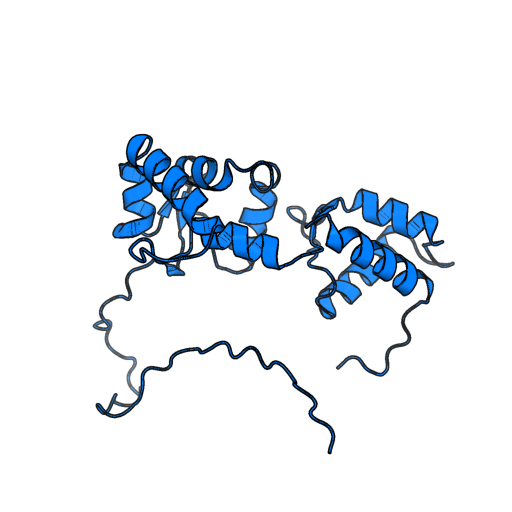4.69 131 ALA A CA 1
ATOM 1070 C C . ALA A 1 131 ? 16.303 0.643 -11.072 1.00 94.69 131 ALA A C 1
ATOM 1072 O O . ALA A 1 131 ? 15.861 0.773 -9.930 1.00 94.69 131 ALA A O 1
ATOM 1073 N N . ILE A 1 132 ? 16.007 1.509 -12.046 1.00 96.50 132 ILE A N 1
ATOM 1074 C CA . ILE A 1 132 ? 15.115 2.658 -11.864 1.00 96.50 132 ILE A CA 1
ATOM 1075 C C . ILE A 1 132 ? 13.704 2.283 -12.312 1.00 96.50 132 ILE A C 1
ATOM 1077 O O . ILE A 1 132 ? 13.467 1.945 -13.470 1.00 96.50 132 ILE A O 1
ATOM 1081 N N . LEU A 1 133 ? 12.761 2.376 -11.383 1.00 97.50 133 LEU A N 1
ATOM 1082 C CA . LEU A 1 133 ? 11.332 2.323 -11.633 1.00 97.50 133 LEU A CA 1
ATOM 1083 C C . LEU A 1 133 ? 10.836 3.722 -11.993 1.00 97.50 133 LEU A C 1
ATOM 1085 O O . LEU A 1 133 ? 10.843 4.624 -11.157 1.00 97.50 133 LEU A O 1
ATOM 1089 N N . HIS A 1 134 ? 10.372 3.883 -13.227 1.00 97.25 134 HIS A N 1
ATOM 1090 C CA . HIS A 1 134 ? 9.669 5.087 -13.659 1.00 97.25 134 HIS A CA 1
ATOM 1091 C C . HIS A 1 134 ? 8.165 4.962 -13.387 1.00 97.25 134 HIS A C 1
ATOM 1093 O O . HIS A 1 134 ? 7.577 3.889 -13.555 1.00 97.25 134 HIS A O 1
ATOM 1099 N N . SER A 1 135 ? 7.536 6.081 -13.034 1.00 96.56 135 SER A N 1
ATOM 1100 C CA . SER A 1 135 ? 6.094 6.200 -12.775 1.00 96.56 135 SER A CA 1
ATOM 1101 C C . SER A 1 135 ? 5.215 5.669 -13.908 1.00 96.56 135 SER A C 1
ATOM 1103 O O . SER A 1 135 ? 4.267 4.945 -13.628 1.00 96.56 135 SER A O 1
ATOM 1105 N N . GLU A 1 136 ? 5.584 5.902 -15.169 1.00 96.31 136 GLU A N 1
ATOM 1106 C CA . GLU A 1 136 ? 4.847 5.415 -16.347 1.00 96.31 136 GLU A CA 1
ATOM 1107 C C . GLU A 1 136 ? 4.755 3.878 -16.394 1.00 96.31 136 GLU A C 1
ATOM 1109 O O . GLU A 1 136 ? 3.707 3.304 -16.690 1.00 96.31 136 GLU A O 1
ATOM 1114 N N . VAL A 1 137 ? 5.851 3.191 -16.051 1.00 96.62 137 VAL A N 1
ATOM 1115 C CA . VAL A 1 137 ? 5.879 1.724 -15.965 1.00 96.62 137 VAL A CA 1
ATOM 1116 C C . VAL A 1 137 ? 5.076 1.259 -14.755 1.00 96.62 137 VAL A C 1
ATOM 1118 O O . VAL A 1 137 ? 4.298 0.312 -14.863 1.00 96.62 137 VAL A O 1
ATOM 1121 N N . LEU A 1 138 ? 5.222 1.940 -13.616 1.00 96.56 138 LEU A N 1
ATOM 1122 C CA . LEU A 1 138 ? 4.462 1.629 -12.408 1.00 96.56 138 LEU A CA 1
ATOM 1123 C C . LEU A 1 138 ? 2.949 1.761 -12.633 1.00 96.56 138 LEU A C 1
ATOM 1125 O O . LEU A 1 138 ? 2.203 0.894 -12.193 1.00 96.56 138 LEU A O 1
ATOM 1129 N N . ASP A 1 139 ? 2.491 2.773 -13.369 1.00 96.06 139 ASP A N 1
ATOM 1130 C CA . ASP A 1 139 ? 1.071 2.985 -13.680 1.00 96.06 139 ASP A CA 1
ATOM 1131 C C . ASP A 1 139 ? 0.473 1.872 -14.543 1.00 96.06 139 ASP A C 1
ATOM 1133 O O . ASP A 1 139 ? -0.713 1.547 -14.419 1.00 96.06 139 ASP A O 1
ATOM 1137 N N . ILE A 1 140 ? 1.293 1.248 -15.392 1.00 95.75 140 ILE A N 1
ATOM 1138 C CA . ILE A 1 140 ? 0.902 0.060 -16.152 1.00 95.75 140 ILE A CA 1
ATOM 1139 C C . ILE A 1 140 ? 0.839 -1.157 -15.229 1.00 95.75 140 ILE A C 1
ATOM 1141 O O . ILE A 1 140 ? -0.178 -1.856 -15.208 1.00 95.75 140 ILE A O 1
ATOM 1145 N N . LEU A 1 141 ? 1.892 -1.400 -14.444 1.00 93.25 141 LEU A N 1
ATOM 1146 C CA . LEU A 1 141 ? 1.981 -2.549 -13.536 1.00 93.25 141 LEU A CA 1
ATOM 1147 C C . LEU A 1 141 ? 0.889 -2.523 -12.456 1.00 93.25 141 LEU A C 1
ATOM 1149 O O . LEU A 1 141 ? 0.332 -3.561 -12.104 1.00 93.25 141 LEU A O 1
ATOM 1153 N N . TRP A 1 142 ? 0.530 -1.332 -11.985 1.00 94.56 14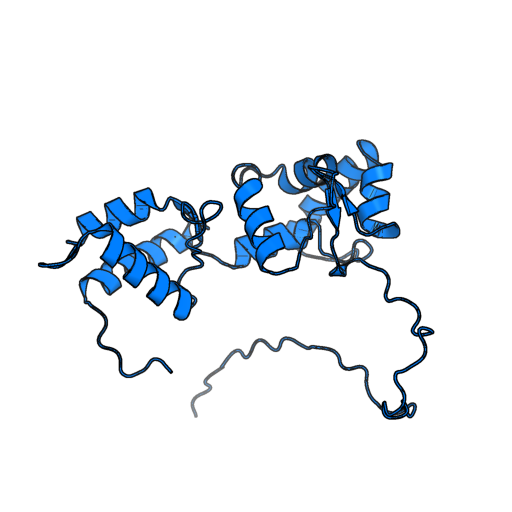2 TRP A N 1
ATOM 1154 C CA . TRP A 1 142 ? -0.538 -1.074 -11.021 1.00 94.56 142 TRP A CA 1
ATOM 1155 C C . TRP A 1 142 ? -1.815 -0.547 -11.677 1.00 94.56 142 TRP A C 1
ATOM 1157 O O . TRP A 1 142 ? -2.638 0.089 -11.025 1.00 94.56 142 TRP A O 1
ATOM 1167 N N . SER A 1 143 ? -2.038 -0.846 -12.959 1.00 91.12 143 SER A N 1
ATOM 1168 C CA . SER A 1 143 ? -3.290 -0.493 -13.649 1.00 91.12 143 SER A CA 1
ATOM 1169 C C . SER A 1 143 ? -4.528 -1.182 -13.061 1.00 91.12 143 SER A C 1
ATOM 1171 O O . SER A 1 143 ? -5.654 -0.795 -13.367 1.00 91.12 143 SER A O 1
ATOM 1173 N N . ALA A 1 144 ? -4.317 -2.183 -12.204 1.00 78.06 144 ALA A N 1
ATOM 1174 C CA . ALA A 1 144 ? -5.319 -2.777 -11.342 1.00 78.06 144 ALA A CA 1
ATOM 1175 C C . ALA A 1 144 ? -5.974 -1.751 -10.412 1.00 78.06 144 ALA A C 1
ATOM 1177 O O . ALA A 1 144 ? -5.278 -1.044 -9.681 1.00 78.06 144 ALA A O 1
ATOM 1178 N N . ASP A 1 145 ? -7.307 -1.759 -10.341 1.00 72.50 145 ASP A N 1
ATOM 1179 C CA . ASP A 1 145 ? -8.052 -0.887 -9.422 1.00 72.50 145 ASP A CA 1
ATOM 1180 C C . ASP A 1 145 ? -7.617 -1.055 -7.958 1.00 72.50 145 ASP A C 1
ATOM 1182 O O . ASP A 1 145 ? -7.661 -0.092 -7.191 1.00 72.50 145 ASP A O 1
ATOM 1186 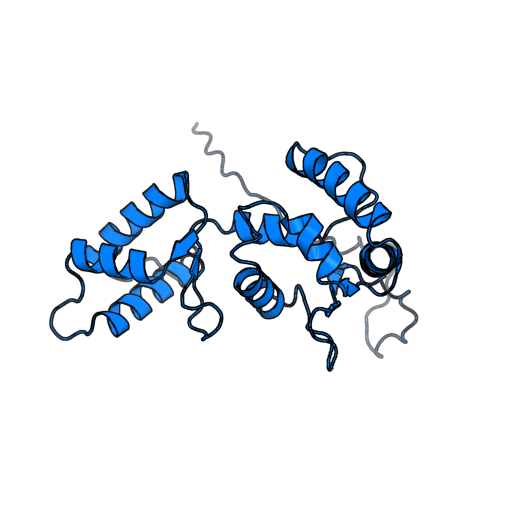N N . GLU A 1 146 ? -7.132 -2.248 -7.601 1.00 82.56 146 GLU A N 1
ATOM 1187 C CA . GLU A 1 146 ? -6.681 -2.608 -6.255 1.00 82.56 146 GLU A CA 1
ATOM 1188 C C . GLU A 1 146 ? -5.410 -1.880 -5.787 1.00 82.56 146 GLU A C 1
ATOM 1190 O O . GLU A 1 146 ? -5.203 -1.791 -4.583 1.00 82.56 146 GLU A O 1
ATOM 1195 N N . PHE A 1 147 ? -4.575 -1.352 -6.691 1.00 91.81 147 PHE A N 1
ATOM 1196 C CA . PHE A 1 147 ? -3.345 -0.617 -6.339 1.00 91.81 147 PHE A CA 1
ATOM 1197 C C . PHE A 1 147 ? -3.373 0.834 -6.816 1.00 91.81 147 PHE A C 1
ATOM 1199 O O . PHE A 1 147 ? -2.849 1.716 -6.135 1.00 91.81 147 PHE A O 1
ATOM 1206 N N . ARG A 1 148 ? -4.013 1.096 -7.964 1.00 90.50 148 ARG A N 1
ATOM 1207 C CA . ARG A 1 148 ? -4.041 2.405 -8.630 1.00 90.50 148 ARG A CA 1
ATOM 1208 C C . ARG A 1 148 ? -4.430 3.548 -7.693 1.00 90.50 148 ARG A C 1
ATOM 1210 O O . ARG A 1 148 ? -3.780 4.589 -7.691 1.00 90.50 148 ARG A O 1
ATOM 1217 N N . HIS A 1 149 ? -5.469 3.347 -6.886 1.00 91.88 149 HIS A N 1
ATOM 1218 C CA . HIS A 1 149 ? -6.002 4.375 -5.986 1.00 91.88 149 HIS A CA 1
ATOM 1219 C C . HIS A 1 149 ? -5.148 4.603 -4.730 1.00 91.88 149 HIS A C 1
ATOM 1221 O O . HIS A 1 149 ? -5.396 5.558 -4.003 1.00 91.88 149 HIS A O 1
ATOM 1227 N N . HIS A 1 150 ? -4.146 3.751 -4.488 1.00 92.56 150 HIS A N 1
ATOM 1228 C CA . HIS A 1 150 ? -3.286 3.775 -3.303 1.00 92.56 150 HIS A CA 1
ATOM 1229 C C . HIS A 1 150 ? -1.798 3.923 -3.654 1.00 92.56 150 HIS A C 1
ATOM 1231 O O . HIS A 1 150 ? -0.926 3.544 -2.871 1.00 92.56 150 HIS A O 1
ATOM 1237 N N . LYS A 1 151 ? -1.483 4.436 -4.855 1.00 93.12 151 LYS A N 1
ATOM 1238 C CA . LYS A 1 151 ? -0.104 4.543 -5.361 1.00 93.12 151 LYS A CA 1
ATOM 1239 C C . LYS A 1 151 ? 0.804 5.304 -4.392 1.00 93.12 151 LYS A C 1
ATOM 1241 O O . LYS A 1 151 ? 1.917 4.856 -4.124 1.00 93.12 151 LYS A O 1
ATOM 1246 N N . LEU A 1 152 ? 0.336 6.436 -3.863 1.00 92.12 152 LEU A N 1
ATOM 1247 C CA . LEU A 1 152 ? 1.119 7.289 -2.964 1.00 92.12 152 LEU A CA 1
ATOM 1248 C C . LEU A 1 152 ? 1.424 6.585 -1.639 1.00 92.12 152 LEU A C 1
ATOM 1250 O O . LEU A 1 152 ? 2.562 6.598 -1.173 1.00 92.12 152 LEU A O 1
ATOM 1254 N N . GLU A 1 153 ? 0.426 5.936 -1.053 1.00 94.31 153 GLU A N 1
ATOM 1255 C CA . GLU A 1 153 ? 0.538 5.238 0.220 1.00 94.31 153 GLU A CA 1
ATOM 1256 C C . GLU A 1 153 ? 1.421 3.999 0.086 1.00 94.31 153 GLU A C 1
ATOM 1258 O O . GLU A 1 153 ? 2.329 3.793 0.892 1.00 94.31 153 GLU A O 1
ATOM 1263 N N . LEU A 1 154 ? 1.210 3.199 -0.963 1.00 94.75 154 LEU A N 1
ATOM 1264 C CA . LEU A 1 154 ? 2.023 2.019 -1.238 1.00 94.75 154 LEU A CA 1
ATOM 1265 C C . LEU A 1 154 ? 3.482 2.412 -1.473 1.00 94.75 154 LEU A C 1
ATOM 1267 O O . LEU A 1 154 ? 4.359 1.832 -0.839 1.00 94.75 154 LEU A O 1
ATOM 1271 N N . MET A 1 155 ? 3.761 3.439 -2.284 1.00 94.69 155 MET A N 1
ATOM 1272 C CA . MET A 1 155 ? 5.134 3.924 -2.477 1.00 94.69 155 MET A CA 1
ATOM 1273 C C . MET A 1 155 ? 5.743 4.496 -1.197 1.00 94.69 155 MET A C 1
ATOM 1275 O O . MET A 1 155 ? 6.911 4.230 -0.914 1.00 94.69 155 MET A O 1
ATOM 1279 N N . GLY A 1 156 ? 4.957 5.192 -0.371 1.00 93.25 156 GLY A N 1
ATOM 1280 C CA . GLY A 1 156 ? 5.390 5.630 0.955 1.00 93.25 156 GLY A CA 1
ATOM 1281 C C . GLY A 1 156 ? 5.781 4.459 1.864 1.00 93.25 156 GLY A C 1
ATOM 1282 O O . GLY A 1 156 ? 6.750 4.559 2.621 1.00 93.25 156 GLY A O 1
ATOM 1283 N N . MET A 1 157 ? 5.091 3.319 1.761 1.00 94.00 157 MET A N 1
ATOM 1284 C CA . MET A 1 157 ? 5.488 2.090 2.455 1.00 94.00 157 MET A CA 1
ATOM 1285 C C . MET A 1 157 ? 6.749 1.470 1.863 1.00 94.00 157 MET A C 1
ATOM 1287 O O . MET A 1 157 ? 7.655 1.133 2.624 1.00 94.00 157 MET A O 1
ATOM 1291 N N . MET A 1 158 ? 6.856 1.372 0.535 1.00 95.06 158 MET A N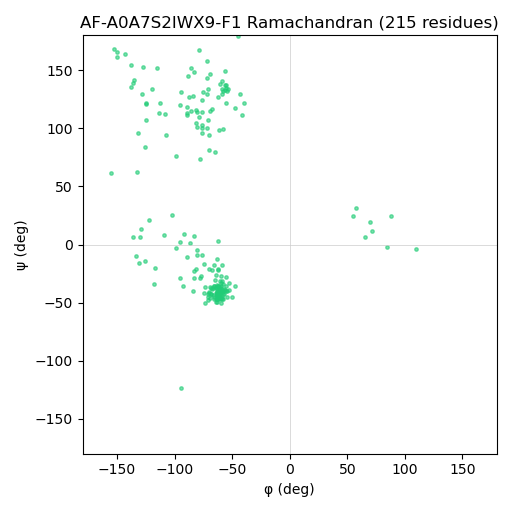 1
ATOM 1292 C CA . MET A 1 158 ? 8.067 0.858 -0.117 1.00 95.06 158 MET A CA 1
ATOM 1293 C C . MET A 1 158 ? 9.298 1.673 0.285 1.00 95.06 158 MET A C 1
ATOM 1295 O O . MET A 1 158 ? 10.330 1.098 0.625 1.00 95.06 158 MET A O 1
ATOM 1299 N N . ALA A 1 159 ? 9.168 3.001 0.337 1.00 93.38 159 ALA A N 1
ATOM 1300 C CA . ALA A 1 159 ? 10.212 3.897 0.815 1.00 93.38 159 ALA A CA 1
ATOM 1301 C C . ALA A 1 159 ? 10.570 3.643 2.279 1.00 93.38 159 ALA A C 1
ATOM 1303 O O . ALA A 1 159 ? 11.742 3.496 2.628 1.00 93.38 159 ALA A O 1
ATOM 1304 N N . ARG A 1 160 ? 9.558 3.511 3.141 1.00 92.12 160 ARG A N 1
ATOM 1305 C CA . ARG A 1 160 ? 9.757 3.238 4.567 1.00 92.12 160 ARG A CA 1
ATOM 1306 C C . ARG A 1 160 ? 10.491 1.921 4.827 1.00 92.12 160 ARG A C 1
ATOM 1308 O O . ARG A 1 160 ? 11.283 1.854 5.763 1.00 92.12 160 ARG A O 1
ATOM 1315 N N . PHE A 1 161 ? 10.234 0.896 4.021 1.00 91.88 161 PHE A N 1
ATOM 1316 C CA . PHE A 1 161 ? 10.894 -0.406 4.131 1.00 91.88 161 PHE A CA 1
ATOM 1317 C C . PHE A 1 161 ? 12.223 -0.492 3.363 1.00 91.88 161 PHE A C 1
ATOM 1319 O O . PHE A 1 161 ? 12.857 -1.544 3.375 1.00 91.88 161 PHE A O 1
ATOM 1326 N N . GLY A 1 162 ? 12.664 0.588 2.708 1.00 92.62 162 GLY A N 1
ATOM 1327 C CA . GLY A 1 162 ? 13.892 0.600 1.906 1.00 92.62 162 GLY A CA 1
ATOM 1328 C C . GLY A 1 162 ? 13.801 -0.230 0.620 1.00 92.62 162 GLY A C 1
ATOM 1329 O O . GLY A 1 162 ? 14.825 -0.611 0.058 1.00 92.62 162 GLY A O 1
ATOM 1330 N N . LEU A 1 163 ? 12.582 -0.526 0.166 1.00 95.06 163 LEU A N 1
ATOM 1331 C CA . LEU A 1 163 ? 12.295 -1.290 -1.049 1.00 95.06 163 LEU A CA 1
ATOM 1332 C C . LEU A 1 163 ? 12.332 -0.404 -2.303 1.00 95.06 163 LEU A C 1
ATOM 1334 O O . LEU A 1 163 ? 12.670 -0.875 -3.386 1.00 95.06 163 LEU A O 1
ATOM 1338 N N . ALA A 1 164 ? 12.026 0.883 -2.140 1.00 95.88 164 ALA A N 1
ATOM 1339 C CA . ALA A 1 164 ? 12.124 1.905 -3.172 1.00 95.88 164 ALA A CA 1
ATOM 1340 C C . ALA A 1 164 ? 12.783 3.159 -2.588 1.00 95.88 164 ALA A C 1
ATOM 1342 O O . ALA A 1 164 ? 12.530 3.513 -1.442 1.00 95.88 164 ALA A O 1
ATOM 1343 N N . ILE A 1 165 ? 13.628 3.842 -3.351 1.00 95.19 165 ILE A N 1
ATOM 1344 C CA . ILE A 1 165 ? 14.299 5.070 -2.914 1.00 95.19 165 ILE A CA 1
ATOM 1345 C C . ILE A 1 165 ? 13.996 6.155 -3.935 1.00 95.19 165 ILE A C 1
ATOM 1347 O O . ILE A 1 165 ? 14.318 5.991 -5.107 1.00 95.19 165 ILE A O 1
ATOM 1351 N N . GLU A 1 166 ? 13.392 7.258 -3.503 1.00 93.44 166 GLU A N 1
ATOM 1352 C CA . GLU A 1 166 ? 13.161 8.413 -4.373 1.00 93.44 166 GLU A CA 1
ATOM 1353 C C . GLU A 1 166 ? 14.487 8.943 -4.922 1.00 93.44 166 GLU A C 1
ATOM 1355 O O . GLU A 1 166 ? 15.442 9.179 -4.173 1.00 93.44 166 GLU A O 1
ATOM 1360 N N . VAL A 1 167 ? 14.555 9.129 -6.238 1.00 92.88 167 VAL A N 1
ATOM 1361 C CA . VAL A 1 167 ? 15.747 9.682 -6.872 1.00 92.88 167 VAL A CA 1
ATOM 1362 C C . VAL A 1 167 ? 15.783 11.196 -6.624 1.00 92.88 167 VAL A C 1
ATOM 1364 O O . VAL A 1 167 ? 14.837 11.904 -6.982 1.00 92.88 167 VAL A O 1
ATOM 1367 N N . PRO A 1 168 ? 16.867 11.745 -6.039 1.00 89.12 168 PRO A N 1
ATOM 1368 C CA . PRO A 1 168 ? 16.956 13.176 -5.785 1.00 89.12 168 PRO A CA 1
ATOM 1369 C C . PRO A 1 168 ? 16.751 13.995 -7.062 1.00 89.12 168 PRO A C 1
ATOM 1371 O O . PRO A 1 168 ? 17.355 13.705 -8.094 1.00 89.12 168 PRO A O 1
ATOM 1374 N N . LEU A 1 169 ? 15.934 15.050 -6.968 1.00 87.50 169 LEU A N 1
ATOM 1375 C CA . LEU A 1 169 ? 15.628 15.991 -8.060 1.00 87.50 169 LEU A CA 1
ATOM 1376 C C . LEU A 1 169 ? 14.873 15.386 -9.254 1.00 87.50 169 LEU A C 1
ATOM 1378 O O . LEU A 1 169 ? 14.651 16.083 -10.243 1.00 87.50 169 LEU A O 1
ATOM 1382 N N . LYS A 1 170 ? 14.453 14.124 -9.158 1.00 90.25 170 LYS A N 1
ATOM 1383 C CA . LYS A 1 170 ? 13.659 13.446 -10.175 1.00 90.25 170 LYS A CA 1
ATOM 1384 C C . LYS A 1 170 ? 12.391 12.890 -9.535 1.00 90.25 170 LYS A C 1
ATOM 1386 O O . LYS A 1 170 ? 12.376 11.731 -9.116 1.00 90.25 170 LYS A O 1
ATOM 1391 N N . PRO A 1 171 ? 11.340 13.721 -9.401 1.00 84.69 171 PRO A N 1
ATOM 1392 C CA . PRO A 1 171 ? 10.049 13.201 -8.979 1.00 84.69 171 PRO A CA 1
ATOM 1393 C C . PRO A 1 171 ? 9.634 12.093 -9.950 1.00 84.69 171 PRO A C 1
ATOM 1395 O O . PRO A 1 171 ? 10.004 12.142 -11.121 1.00 84.69 171 PRO A O 1
ATOM 1398 N N . GLU A 1 172 ? 8.883 11.108 -9.460 1.00 91.12 172 GLU A N 1
ATOM 1399 C CA . GLU A 1 172 ? 8.374 9.998 -10.279 1.00 91.12 172 GLU A CA 1
ATOM 1400 C C . GLU A 1 172 ? 9.414 8.964 -10.759 1.00 91.12 172 GLU A C 1
ATOM 1402 O O . GLU A 1 172 ? 9.095 8.083 -11.565 1.00 91.12 172 GLU A O 1
ATOM 1407 N N . GLU A 1 173 ? 10.633 9.014 -10.216 1.00 95.44 173 GLU A N 1
ATOM 1408 C CA . GLU A 1 173 ? 11.644 7.968 -10.367 1.00 95.44 173 GLU A CA 1
ATOM 1409 C C . GLU A 1 173 ? 12.038 7.392 -9.005 1.00 95.44 173 GLU A C 1
ATOM 1411 O O . GLU A 1 173 ? 12.348 8.121 -8.056 1.00 95.44 173 GLU A O 1
ATOM 1416 N N . TRP A 1 174 ? 12.087 6.063 -8.929 1.00 97.25 174 TRP A N 1
ATOM 1417 C CA . TRP A 1 174 ? 12.519 5.349 -7.734 1.00 97.25 174 TRP A CA 1
ATOM 1418 C C . TRP A 1 174 ? 13.600 4.329 -8.066 1.00 97.25 174 TRP A C 1
ATOM 1420 O O . TRP A 1 174 ? 13.435 3.499 -8.953 1.00 97.25 174 TRP A O 1
ATOM 1430 N N . LEU A 1 175 ? 14.701 4.349 -7.324 1.00 96.38 175 LEU A N 1
ATOM 1431 C CA . LEU A 1 175 ? 15.684 3.274 -7.339 1.00 96.38 175 LEU A CA 1
ATOM 1432 C C . LEU A 1 175 ? 15.135 2.077 -6.564 1.00 96.38 175 LEU A C 1
ATOM 1434 O O . LEU 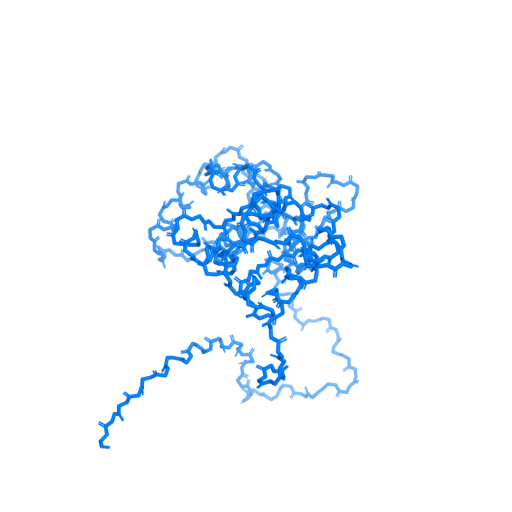A 1 175 ? 14.695 2.234 -5.426 1.00 96.38 175 LEU A O 1
ATOM 1438 N N . ILE A 1 176 ? 15.208 0.888 -7.160 1.00 96.75 176 ILE A N 1
ATOM 1439 C CA . ILE A 1 176 ? 14.789 -0.380 -6.560 1.00 96.75 176 ILE A CA 1
ATOM 1440 C C . ILE A 1 176 ? 16.046 -1.189 -6.210 1.00 96.75 176 ILE A C 1
ATOM 1442 O O . ILE A 1 176 ? 16.581 -1.897 -7.067 1.00 96.75 176 ILE A O 1
ATOM 1446 N N . PRO A 1 177 ? 16.560 -1.116 -4.965 1.00 93.75 177 PRO A N 1
ATOM 1447 C CA . PRO A 1 177 ? 17.888 -1.642 -4.638 1.00 93.75 177 PRO A CA 1
ATOM 1448 C C . PRO A 1 177 ? 18.035 -3.145 -4.888 1.00 93.75 177 PRO A C 1
ATOM 1450 O O . PRO A 1 177 ? 19.112 -3.608 -5.249 1.00 93.75 177 PRO A O 1
ATOM 1453 N N . ALA A 1 178 ? 16.946 -3.904 -4.737 1.00 91.44 178 ALA A N 1
ATOM 1454 C CA . ALA A 1 178 ? 16.929 -5.350 -4.944 1.00 91.44 178 ALA A CA 1
ATOM 1455 C C . ALA A 1 178 ? 17.192 -5.778 -6.401 1.00 91.44 178 ALA A C 1
ATOM 1457 O O . ALA A 1 178 ? 17.510 -6.941 -6.635 1.00 91.44 178 ALA A O 1
ATOM 1458 N N . LEU A 1 179 ? 17.045 -4.864 -7.366 1.00 92.38 179 LEU A N 1
ATOM 1459 C CA . LEU A 1 179 ? 17.290 -5.120 -8.788 1.00 92.38 179 LEU A CA 1
ATOM 1460 C C . LEU A 1 179 ? 18.665 -4.636 -9.253 1.00 92.38 179 LEU A C 1
ATOM 1462 O O . LEU A 1 179 ? 19.019 -4.839 -10.414 1.00 92.38 179 LEU A O 1
ATOM 1466 N N . LEU A 1 180 ? 19.444 -3.994 -8.376 1.00 89.19 180 LEU A N 1
ATOM 1467 C CA . LEU A 1 180 ? 20.815 -3.646 -8.716 1.00 89.19 180 LEU A CA 1
ATOM 1468 C C . LEU A 1 180 ? 21.589 -4.931 -9.021 1.00 89.19 180 LEU A C 1
ATOM 1470 O O . LEU A 1 180 ? 21.444 -5.924 -8.297 1.00 89.19 180 LEU A O 1
ATOM 1474 N N . PRO A 1 181 ? 22.437 -4.931 -10.063 1.00 79.69 181 PRO A N 1
ATOM 1475 C CA . PRO A 1 181 ? 23.321 -6.055 -10.285 1.00 79.69 181 PRO A CA 1
ATOM 1476 C C . PRO A 1 181 ? 24.141 -6.256 -9.014 1.00 79.69 181 PRO A C 1
ATOM 1478 O O . PRO A 1 181 ? 24.616 -5.289 -8.412 1.00 79.69 181 PRO A O 1
ATOM 1481 N N . ALA A 1 182 ? 24.314 -7.512 -8.603 1.00 68.94 182 ALA A N 1
ATOM 1482 C CA . ALA A 1 182 ? 25.319 -7.839 -7.610 1.00 68.94 182 ALA A CA 1
ATOM 1483 C C . ALA A 1 182 ? 26.649 -7.365 -8.193 1.00 68.94 182 ALA A C 1
ATOM 1485 O O . ALA A 1 182 ? 27.199 -8.014 -9.084 1.00 68.94 182 ALA A O 1
ATOM 1486 N N . SER A 1 183 ? 27.113 -6.187 -7.768 1.00 57.53 183 SER A N 1
ATOM 1487 C CA . SER A 1 183 ? 28.409 -5.664 -8.162 1.00 57.53 183 SER A CA 1
ATOM 1488 C C . SER A 1 183 ? 29.392 -6.802 -7.976 1.00 57.53 183 SER A C 1
ATOM 1490 O O . SER A 1 183 ? 29.533 -7.314 -6.864 1.00 57.53 183 SER A O 1
ATOM 1492 N N . SER A 1 184 ? 30.018 -7.238 -9.070 1.00 42.81 184 SER A N 1
ATOM 1493 C CA . SER A 1 184 ? 31.165 -8.134 -9.035 1.00 42.81 184 SER A CA 1
ATOM 1494 C C . SER A 1 184 ? 32.052 -7.657 -7.895 1.00 42.81 184 SER A C 1
ATOM 1496 O O . SER A 1 184 ? 32.548 -6.531 -7.945 1.00 42.81 184 SER A O 1
ATOM 1498 N N . ILE A 1 185 ? 32.142 -8.461 -6.833 1.00 44.22 185 ILE A N 1
ATOM 1499 C CA . ILE A 1 185 ? 32.868 -8.163 -5.598 1.00 44.22 185 ILE A CA 1
ATOM 1500 C C . ILE A 1 185 ? 34.352 -8.074 -5.966 1.00 44.22 185 ILE A C 1
ATOM 1502 O O . ILE A 1 185 ? 35.110 -9.031 -5.865 1.00 44.22 185 ILE A O 1
ATOM 1506 N N . HIS A 1 186 ? 34.734 -6.931 -6.514 1.00 42.31 186 HIS A N 1
ATOM 1507 C CA . HIS A 1 186 ? 36.083 -6.432 -6.748 1.00 42.31 186 HIS A CA 1
ATOM 1508 C C . HIS A 1 186 ? 36.199 -5.008 -6.179 1.00 42.31 186 HIS A C 1
ATOM 1510 O O . HIS A 1 186 ? 37.183 -4.315 -6.407 1.00 42.31 186 HIS A O 1
ATOM 1516 N N . SER A 1 187 ? 35.228 -4.570 -5.369 1.00 45.38 187 SER A N 1
ATOM 1517 C CA . SER A 1 187 ? 35.504 -3.590 -4.326 1.00 45.38 187 SER A CA 1
ATOM 1518 C C . SER A 1 187 ? 36.403 -4.277 -3.299 1.00 45.38 187 SER A C 1
ATOM 1520 O O . SER A 1 187 ? 36.005 -5.289 -2.714 1.00 45.38 187 SER A O 1
ATOM 1522 N N . ALA A 1 188 ? 37.628 -3.774 -3.140 1.00 47.78 188 ALA A N 1
ATOM 1523 C CA . ALA A 1 188 ? 38.621 -4.277 -2.199 1.00 47.78 188 ALA A CA 1
ATOM 1524 C C . ALA A 1 188 ? 37.967 -4.658 -0.860 1.00 47.78 188 ALA A C 1
ATOM 1526 O O . ALA A 1 188 ? 37.299 -3.839 -0.226 1.00 47.78 188 ALA A O 1
ATOM 1527 N N . ARG A 1 189 ? 38.120 -5.928 -0.463 1.00 53.19 189 ARG A N 1
ATOM 1528 C CA . ARG A 1 189 ? 37.608 -6.428 0.816 1.00 53.19 189 ARG A CA 1
ATOM 1529 C C . ARG A 1 189 ? 38.172 -5.557 1.948 1.00 53.19 189 ARG A C 1
ATOM 1531 O O . ARG A 1 189 ? 39.373 -5.279 1.926 1.00 53.19 189 ARG A O 1
ATOM 1538 N N . PRO A 1 190 ? 37.366 -5.171 2.950 1.00 54.66 190 PRO A N 1
ATOM 1539 C CA . PRO A 1 190 ? 37.892 -4.556 4.161 1.00 54.66 190 PRO A CA 1
ATOM 1540 C C . PRO A 1 190 ? 38.968 -5.461 4.775 1.00 54.66 190 PRO A C 1
ATOM 1542 O O . PRO A 1 190 ? 38.762 -6.673 4.909 1.00 54.66 190 PRO A O 1
ATOM 1545 N N . HIS A 1 191 ? 40.124 -4.894 5.126 1.00 47.25 191 HIS A N 1
ATOM 1546 C CA . HIS A 1 191 ? 41.188 -5.642 5.796 1.00 47.25 191 HIS A CA 1
ATOM 1547 C C . HIS A 1 191 ? 40.637 -6.304 7.071 1.00 47.25 191 HIS A C 1
ATOM 1549 O O . HIS A 1 191 ? 40.122 -5.619 7.950 1.00 47.25 191 HIS A O 1
ATOM 1555 N N . GLY A 1 192 ? 40.735 -7.636 7.155 1.00 59.16 192 GLY A N 1
ATOM 1556 C CA . GLY A 1 192 ? 40.258 -8.432 8.296 1.00 59.16 192 GLY A CA 1
ATOM 1557 C C . GLY A 1 192 ? 39.023 -9.301 8.029 1.00 59.16 192 GLY A C 1
ATOM 1558 O O . GLY A 1 192 ? 38.646 -10.077 8.903 1.00 59.16 192 GLY A O 1
ATOM 1559 N N . TRP A 1 193 ? 38.409 -9.229 6.842 1.00 49.94 193 TRP A N 1
ATOM 1560 C CA . TRP A 1 193 ? 37.316 -10.142 6.488 1.00 49.94 193 TRP A CA 1
ATOM 1561 C C . TRP A 1 193 ? 37.837 -11.572 6.243 1.00 49.94 193 TRP A C 1
ATOM 1563 O O . TRP A 1 193 ? 38.836 -11.728 5.528 1.00 49.94 193 TRP A O 1
ATOM 1573 N N . PRO A 1 194 ? 37.194 -12.621 6.794 1.00 57.25 194 PRO A N 1
ATOM 1574 C CA . PRO A 1 194 ? 37.642 -13.999 6.621 1.00 57.25 194 PRO A CA 1
ATOM 1575 C C . PRO A 1 194 ? 37.680 -14.397 5.140 1.00 57.25 194 PRO A C 1
ATOM 1577 O O . PRO A 1 194 ? 36.827 -14.013 4.334 1.00 57.25 194 PRO A O 1
ATOM 1580 N N . LEU A 1 195 ? 38.709 -15.161 4.773 1.00 50.53 195 LEU A N 1
ATOM 1581 C CA . LEU A 1 195 ? 38.870 -15.693 3.425 1.00 50.53 195 LEU A CA 1
ATOM 1582 C C . LEU A 1 195 ? 37.695 -16.626 3.114 1.00 50.53 195 LEU A C 1
ATOM 1584 O O . LEU A 1 195 ? 37.444 -17.571 3.856 1.00 50.53 195 LEU A O 1
ATOM 1588 N N . HIS A 1 196 ? 37.009 -16.386 1.995 1.00 50.19 196 HIS A N 1
ATOM 1589 C CA . HIS A 1 196 ? 36.161 -17.405 1.381 1.00 50.19 196 HIS A CA 1
ATOM 1590 C C . HIS A 1 196 ? 37.055 -18.583 0.986 1.00 50.19 196 HIS A C 1
ATOM 1592 O O . HIS A 1 196 ? 37.731 -18.540 -0.042 1.00 50.19 196 HIS A O 1
ATOM 1598 N N . THR A 1 197 ? 37.094 -19.617 1.817 1.00 47.47 197 THR A N 1
ATOM 1599 C CA . THR A 1 197 ? 37.454 -20.956 1.365 1.00 47.47 197 THR A CA 1
ATOM 1600 C C . THR A 1 197 ? 36.285 -21.478 0.531 1.00 47.47 197 THR A C 1
ATOM 1602 O O . THR A 1 197 ? 35.126 -21.168 0.809 1.00 47.47 197 THR A O 1
ATOM 1605 N N . ALA A 1 198 ? 36.583 -22.222 -0.532 1.00 50.22 198 ALA A N 1
ATOM 1606 C CA . ALA A 1 198 ? 35.617 -22.675 -1.539 1.00 50.22 198 ALA A CA 1
ATOM 1607 C C . ALA A 1 198 ? 34.500 -23.606 -1.006 1.00 50.22 198 ALA A C 1
ATOM 1609 O O . ALA A 1 198 ? 33.661 -24.042 -1.785 1.00 50.22 198 ALA A O 1
ATOM 1610 N N . ASP A 1 199 ? 34.461 -23.861 0.305 1.00 44.19 199 ASP A N 1
ATOM 1611 C CA . ASP A 1 199 ? 33.541 -24.780 0.981 1.00 44.19 199 ASP A CA 1
ATOM 1612 C C . ASP A 1 199 ? 32.475 -24.089 1.846 1.00 44.19 199 ASP A C 1
ATOM 1614 O O . ASP A 1 199 ? 31.752 -24.759 2.583 1.00 44.19 199 ASP A O 1
ATOM 1618 N N . VAL A 1 200 ? 32.338 -22.758 1.798 1.00 44.53 200 VAL A N 1
ATOM 1619 C CA . VAL A 1 200 ? 31.254 -22.088 2.537 1.00 44.53 200 VAL A CA 1
ATOM 1620 C C . VAL A 1 200 ? 30.014 -21.998 1.640 1.00 44.53 200 VAL A C 1
ATOM 1622 O O . VAL A 1 200 ? 30.061 -21.270 0.645 1.00 44.53 200 VAL A O 1
ATOM 1625 N N . PRO A 1 201 ? 28.907 -22.702 1.953 1.00 42.72 201 PRO A N 1
ATOM 1626 C CA . PRO A 1 201 ? 27.675 -22.569 1.189 1.00 42.72 201 PRO A CA 1
ATOM 1627 C C . PRO A 1 201 ? 27.216 -21.110 1.232 1.00 42.72 201 PRO A C 1
ATOM 1629 O O . PRO A 1 201 ? 27.229 -20.481 2.293 1.00 42.72 201 PRO A O 1
ATOM 1632 N N . GLU A 1 202 ? 26.841 -20.574 0.066 1.00 43.22 202 GLU A N 1
ATOM 1633 C CA . GLU A 1 202 ? 26.230 -19.252 -0.063 1.00 43.22 202 GLU A CA 1
ATOM 1634 C C . GLU A 1 202 ? 25.184 -19.069 1.033 1.00 43.22 202 GLU A C 1
ATOM 1636 O O . GLU A 1 202 ? 24.316 -19.927 1.225 1.00 43.22 202 GLU A O 1
ATOM 1641 N N . LEU A 1 203 ? 25.266 -17.951 1.750 1.00 39.22 203 LEU A N 1
ATOM 1642 C CA . LEU A 1 203 ? 24.308 -17.599 2.785 1.00 39.22 203 LEU A CA 1
ATOM 1643 C C . LEU A 1 203 ? 22.984 -17.240 2.099 1.00 39.22 203 LEU A C 1
ATOM 1645 O O . LEU A 1 203 ? 22.677 -16.086 1.815 1.00 39.22 203 LEU A O 1
ATOM 1649 N N . ARG A 1 204 ? 22.227 -18.279 1.754 1.00 41.16 204 ARG A N 1
ATOM 1650 C CA . ARG A 1 204 ? 20.882 -18.194 1.206 1.00 41.16 204 ARG A CA 1
ATOM 1651 C C . ARG A 1 204 ? 19.938 -17.985 2.375 1.00 41.16 204 ARG A C 1
ATOM 1653 O O . ARG A 1 204 ? 19.799 -18.847 3.241 1.00 41.16 204 ARG A O 1
ATOM 1660 N N . ILE A 1 205 ? 19.304 -16.819 2.411 1.00 39.62 205 ILE A N 1
ATOM 1661 C CA . ILE A 1 205 ? 18.213 -16.556 3.344 1.00 39.62 205 ILE A CA 1
ATOM 1662 C C . ILE A 1 205 ? 17.017 -17.374 2.853 1.00 39.62 205 ILE A C 1
ATOM 1664 O O . ILE A 1 205 ? 16.343 -17.005 1.895 1.00 39.62 205 ILE A O 1
ATOM 1668 N N . PHE A 1 206 ? 16.791 -18.523 3.484 1.00 32.91 206 PHE A N 1
ATOM 1669 C CA . PHE A 1 206 ? 15.592 -19.325 3.288 1.00 32.91 206 PHE A CA 1
ATOM 1670 C C . PHE A 1 206 ? 14.527 -18.870 4.286 1.00 32.91 206 PHE A C 1
ATOM 1672 O O . PHE A 1 206 ? 14.713 -18.977 5.499 1.00 32.91 206 PHE A O 1
ATOM 1679 N N . PHE A 1 207 ? 13.393 -18.386 3.785 1.00 31.23 207 PHE A N 1
ATOM 1680 C CA . PHE A 1 207 ? 12.202 -18.194 4.605 1.00 31.23 207 PHE A CA 1
ATOM 1681 C C . PHE A 1 207 ? 11.495 -19.544 4.752 1.00 31.23 207 PHE A C 1
ATOM 1683 O O . PHE A 1 207 ? 10.809 -20.000 3.839 1.00 31.23 207 PHE A O 1
ATOM 1690 N N . PHE A 1 208 ? 11.674 -20.206 5.894 1.00 30.66 208 PHE A N 1
ATOM 1691 C CA . PHE A 1 208 ? 10.897 -21.397 6.230 1.00 30.66 208 PHE A CA 1
ATOM 1692 C C . PHE A 1 208 ? 9.534 -20.977 6.790 1.00 30.66 208 PHE A C 1
ATOM 1694 O O . PHE A 1 208 ? 9.453 -20.378 7.860 1.00 30.66 208 PHE A O 1
ATOM 1701 N N . HIS A 1 209 ? 8.457 -21.313 6.076 1.00 33.72 209 HIS A N 1
ATOM 1702 C CA . HIS A 1 209 ? 7.116 -21.377 6.655 1.00 33.72 209 HIS A CA 1
ATOM 1703 C C . HIS A 1 209 ? 7.007 -22.666 7.473 1.00 33.72 209 HIS A C 1
ATOM 1705 O O . HIS A 1 209 ? 6.862 -23.758 6.924 1.00 33.72 209 HIS A O 1
ATOM 1711 N N . THR A 1 210 ? 7.086 -22.562 8.796 1.00 33.22 210 THR A N 1
ATOM 1712 C CA . THR A 1 210 ? 6.755 -23.672 9.692 1.00 33.22 210 THR A CA 1
ATOM 1713 C C . THR A 1 210 ? 5.237 -23.822 9.770 1.00 33.22 210 THR A C 1
ATOM 1715 O O . THR A 1 210 ? 4.569 -23.173 10.572 1.00 33.22 210 THR A O 1
ATOM 1718 N N . HIS A 1 211 ? 4.679 -24.719 8.955 1.00 35.78 211 HIS A N 1
ATOM 1719 C CA . HIS A 1 211 ? 3.390 -25.331 9.266 1.00 35.78 211 HIS A CA 1
ATOM 1720 C C . HIS A 1 211 ? 3.583 -26.287 10.448 1.00 35.78 211 HIS A C 1
ATOM 1722 O O . HIS A 1 211 ? 4.170 -27.360 10.314 1.00 35.78 211 HIS A O 1
ATOM 1728 N N . LEU A 1 212 ? 3.089 -25.892 11.621 1.00 33.59 212 LEU A N 1
ATOM 1729 C CA . LEU A 1 212 ? 2.888 -26.795 12.752 1.00 33.59 212 LEU A CA 1
ATOM 1730 C C . LEU A 1 212 ? 1.733 -27.750 12.412 1.00 33.59 212 LEU A C 1
ATOM 1732 O O . LEU A 1 212 ? 0.564 -27.430 12.611 1.00 33.59 212 LEU A O 1
ATOM 1736 N N . LEU A 1 213 ? 2.071 -28.926 11.884 1.00 33.09 213 LEU A N 1
ATOM 1737 C CA . LEU A 1 213 ? 1.196 -30.096 11.911 1.00 33.09 213 LEU A CA 1
ATOM 1738 C C . LEU A 1 213 ? 1.346 -30.763 13.283 1.00 33.09 213 LEU A C 1
ATOM 1740 O O . LEU A 1 213 ? 2.345 -31.421 13.564 1.00 33.09 213 LEU A O 1
ATOM 1744 N N . LEU A 1 214 ? 0.346 -30.578 14.144 1.00 32.12 214 LEU A N 1
ATOM 1745 C CA . LEU A 1 214 ? 0.143 -31.411 15.326 1.00 32.12 214 LEU A CA 1
ATOM 1746 C C . LEU A 1 214 ? -0.453 -32.749 14.870 1.00 32.12 214 LEU A C 1
ATOM 1748 O O . LEU A 1 214 ? -1.650 -32.846 14.612 1.00 32.12 214 LEU A O 1
ATOM 1752 N N . SER A 1 215 ? 0.381 -33.783 14.767 1.00 30.81 215 SER A N 1
ATOM 1753 C CA . SER A 1 215 ? -0.074 -35.173 14.771 1.00 30.81 215 SER A CA 1
ATOM 1754 C C . SER A 1 215 ? -0.105 -35.676 16.215 1.00 30.81 215 SER A C 1
ATOM 1756 O O . SER A 1 215 ? 0.946 -35.832 16.837 1.00 30.81 215 SER A O 1
ATOM 1758 N N . HIS A 1 216 ? -1.305 -35.915 16.740 1.00 35.31 216 HIS A N 1
ATOM 1759 C CA . HIS A 1 216 ? -1.515 -36.678 17.967 1.00 35.31 216 HIS A CA 1
ATOM 1760 C C . HIS A 1 216 ? -1.228 -38.167 17.711 1.00 35.31 216 HIS A C 1
ATOM 1762 O O . HIS A 1 216 ? -1.771 -38.746 16.768 1.00 35.31 216 HIS A O 1
ATOM 1768 N N . GLN A 1 217 ? -0.408 -38.768 18.573 1.00 38.41 217 GLN A N 1
ATOM 1769 C CA . GLN A 1 217 ? -0.559 -40.157 19.014 1.00 38.41 217 GLN A CA 1
ATOM 1770 C C . GLN A 1 217 ? -0.978 -40.138 20.481 1.00 38.41 217 GLN A C 1
ATOM 1772 O O . GLN A 1 217 ? -0.523 -39.212 21.195 1.00 38.41 217 GLN A O 1
#

Mean predicted aligned error: 10.72 Å

Nearest PDB structures (foldseek):
  4wnr-assembly1_A  TM=8.185E-01  e=1.331E-05  Methanosarcina barkeri str. Fusaro
  2zme-assembly1_A  TM=3.532E-01  e=7.529E-03  Homo sapiens
  6qpw-assembly1_B  TM=6.645E-01  e=1.029E+00  Saccharomyces cerevisiae S288C
  4txa-assembly1_A  TM=3.483E-01  e=2.094E+00  Mus musculus
  8ebt-assembly1_D  TM=2.564E-01  e=6.965E+00  Homo sapiens

Organism: NCBI:txid156173

InterPro domains:
  IPR032171 C-terminal of Roc, COR-A domain [PF16095] (8-180)
  IPR036388 Winged helix-like DNA-binding domain superfamily [G3DSA:1.10.10.10] (1-81)

Radius of gyration: 21.92 Å; Cα contacts (8 Å, |Δi|>4): 198; chains: 1; bounding box: 61×56×57 Å

Solvent-accessible surface area (backbone atoms only — not comparable to full-atom values): 13165 Å² total; per-residue (Å²): 142,87,89,82,75,89,73,60,69,52,55,54,55,45,49,55,51,51,56,59,46,40,75,80,35,49,55,46,48,39,66,59,52,50,54,46,36,44,76,55,60,50,44,58,92,96,53,51,51,67,62,48,49,51,53,51,48,51,51,35,31,77,68,69,63,30,53,61,45,98,41,96,78,36,45,58,46,35,30,45,35,70,64,57,58,52,53,63,48,44,68,76,64,63,75,85,83,66,90,79,66,62,76,73,46,58,55,44,54,55,34,50,54,48,30,46,70,75,38,47,68,50,44,39,24,34,75,78,55,78,8,32,44,37,48,74,51,48,52,46,64,32,61,47,78,91,40,52,86,42,49,68,42,52,50,52,47,31,42,73,71,64,54,29,39,79,40,85,99,35,86,64,33,27,38,29,66,89,55,45,75,81,70,75,86,74,69,80,74,65,92,86,65,80,80,86,58,96,80,66,76,78,90,69,88,73,86,79,82,81,77,84,77,84,78,84,129

pLDDT: mean 82.51, std 20.25, range [30.66, 97.81]